Protein AF-A0A7S1V0U2-F1 (afdb_monomer_lite)

Organism: NCBI:txid210454

Sequence (210 aa):
LIMMCPDSADAVQQIQHVLKRKGVKGKHTNATTQKAIHEALQLVQEIQAKERALEYQPSVERVNEIMDLYRQAAERFEVAGDIRHEEVVVHMRKFLAQPLAASILDGSYKPDPSKVTPKNPDGGIPEGEILERTKEQLEDVDGPTTADLKKSDKDFEQNIDALMDEAKKMTNMEGDLDDLLKEDADNAGMDDLDAMLKTADKELADLMAS

Structure (mmCIF, N/CA/C/O backbone):
data_AF-A0A7S1V0U2-F1
#
_entry.id   AF-A0A7S1V0U2-F1
#
loop_
_atom_site.group_PDB
_atom_site.id
_atom_site.type_symbol
_atom_site.label_atom_id
_atom_site.label_alt_id
_atom_site.label_comp_id
_atom_site.label_asym_id
_atom_site.label_entity_id
_atom_site.label_seq_id
_atom_site.pdbx_PDB_ins_code
_atom_site.Cartn_x
_atom_site.Cartn_y
_atom_site.Cartn_z
_atom_site.occupancy
_atom_site.B_iso_or_equiv
_atom_site.auth_seq_id
_atom_site.auth_comp_id
_atom_site.auth_asym_id
_atom_site.auth_atom_id
_atom_site.pdbx_PDB_model_num
ATOM 1 N N . LEU A 1 1 ? 17.013 16.390 -41.612 1.00 44.62 1 LEU A N 1
ATOM 2 C CA . LEU A 1 1 ? 17.427 14.993 -41.858 1.00 44.62 1 LEU A CA 1
ATOM 3 C C . LEU A 1 1 ? 18.840 14.846 -41.305 1.00 44.62 1 LEU A C 1
ATOM 5 O O . LEU A 1 1 ? 19.750 15.433 -41.871 1.00 44.62 1 LEU A O 1
ATOM 9 N N . ILE A 1 2 ? 19.017 14.202 -40.150 1.00 54.12 2 ILE A N 1
ATOM 10 C CA . ILE A 1 2 ? 20.362 13.936 -39.618 1.00 54.12 2 ILE A CA 1
ATOM 11 C C . ILE A 1 2 ? 20.837 12.664 -40.320 1.00 54.12 2 ILE A C 1
ATOM 13 O O . ILE A 1 2 ? 20.267 11.600 -40.087 1.00 54.12 2 ILE A O 1
ATOM 17 N N . MET A 1 3 ? 21.810 12.774 -41.228 1.00 52.94 3 MET A N 1
ATOM 18 C CA . MET A 1 3 ? 22.454 11.592 -41.802 1.00 52.94 3 MET A CA 1
ATOM 19 C C . MET A 1 3 ? 23.339 10.968 -40.725 1.00 52.94 3 MET A C 1
ATOM 21 O O . MET A 1 3 ? 24.429 11.459 -40.448 1.00 52.94 3 MET A O 1
ATOM 25 N N . MET A 1 4 ? 22.834 9.919 -40.081 1.00 68.94 4 MET A N 1
ATOM 26 C CA . MET A 1 4 ? 23.649 9.042 -39.247 1.00 68.94 4 MET A CA 1
ATOM 27 C C . MET A 1 4 ? 24.542 8.215 -40.172 1.00 68.94 4 MET A C 1
ATOM 29 O O . MET A 1 4 ? 24.046 7.552 -41.083 1.00 68.94 4 MET A O 1
ATOM 33 N N . CYS A 1 5 ? 25.856 8.277 -39.965 1.00 79.00 5 CYS A N 1
ATOM 34 C CA . CYS A 1 5 ? 26.796 7.431 -40.692 1.00 79.00 5 CYS A CA 1
ATOM 35 C C . CYS A 1 5 ? 26.597 5.964 -40.261 1.00 79.00 5 CYS A C 1
ATOM 37 O O . CYS A 1 5 ? 26.391 5.728 -39.066 1.00 79.00 5 CYS A O 1
ATOM 39 N N . PRO A 1 6 ? 26.695 4.978 -41.169 1.00 77.19 6 PRO A N 1
ATOM 40 C CA . PRO A 1 6 ? 26.544 3.555 -40.840 1.00 77.19 6 PRO A CA 1
ATOM 41 C C . PRO A 1 6 ? 27.406 3.127 -39.641 1.00 77.19 6 PRO A C 1
ATOM 43 O O . PRO A 1 6 ? 26.907 2.510 -38.704 1.00 77.19 6 PRO A O 1
ATOM 46 N N . ASP A 1 7 ? 28.648 3.607 -39.591 1.00 78.50 7 ASP A N 1
ATOM 47 C CA . ASP A 1 7 ? 29.607 3.299 -38.525 1.00 78.50 7 ASP A CA 1
ATOM 48 C C . ASP A 1 7 ? 29.149 3.784 -37.138 1.00 78.50 7 ASP A C 1
ATOM 50 O O . ASP A 1 7 ? 29.400 3.14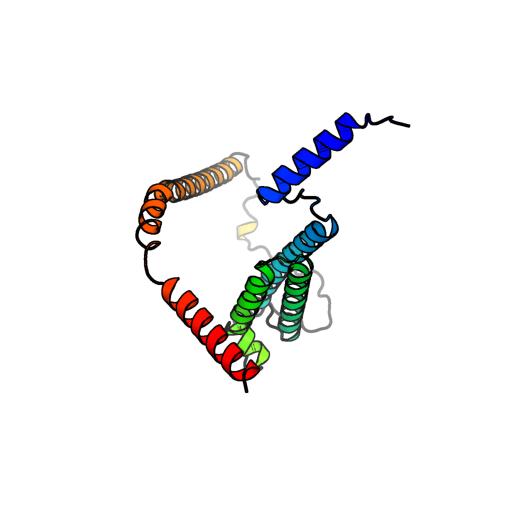2 -36.117 1.00 78.50 7 ASP A O 1
ATOM 54 N N . SER A 1 8 ? 28.433 4.912 -37.081 1.00 79.44 8 SER A N 1
ATOM 55 C CA . SER A 1 8 ? 27.873 5.423 -35.824 1.00 79.44 8 SER A CA 1
ATOM 56 C C . SER A 1 8 ? 26.680 4.601 -35.333 1.00 79.44 8 SER A C 1
ATOM 58 O O . SER A 1 8 ? 26.493 4.461 -34.124 1.00 79.44 8 SER A O 1
ATOM 60 N N . ALA A 1 9 ? 25.904 4.011 -36.247 1.00 78.00 9 ALA A N 1
ATOM 61 C CA . ALA A 1 9 ? 24.812 3.112 -35.889 1.00 78.00 9 ALA A CA 1
ATOM 62 C C . ALA A 1 9 ? 25.354 1.785 -35.336 1.00 78.00 9 ALA A C 1
ATOM 64 O O . ALA A 1 9 ? 24.882 1.317 -34.296 1.00 78.00 9 ALA A O 1
ATOM 65 N N . ASP A 1 10 ? 26.395 1.238 -35.963 1.00 84.19 10 ASP A N 1
ATOM 66 C CA . ASP A 1 10 ? 27.062 0.016 -35.509 1.00 84.19 10 ASP A CA 1
ATOM 67 C C . ASP A 1 10 ? 27.708 0.192 -34.130 1.00 84.19 10 ASP A C 1
ATOM 69 O O . ASP A 1 10 ? 27.557 -0.668 -33.258 1.00 84.19 10 ASP A O 1
ATOM 73 N N . ALA A 1 11 ? 28.351 1.336 -33.874 1.00 84.56 11 ALA A N 1
ATOM 74 C CA . ALA A 1 11 ? 28.916 1.646 -32.562 1.00 84.56 11 ALA A CA 1
ATOM 75 C C . ALA A 1 11 ? 27.845 1.646 -31.455 1.00 84.56 11 ALA A C 1
ATOM 77 O O . ALA A 1 11 ? 28.037 1.052 -30.391 1.00 84.56 11 ALA A O 1
ATOM 78 N N . VAL A 1 12 ? 26.681 2.256 -31.708 1.00 81.88 12 VAL A N 1
ATOM 79 C CA . VAL A 1 12 ? 25.561 2.269 -30.753 1.00 81.88 12 VAL A CA 1
ATOM 80 C C . VAL A 1 12 ? 25.021 0.858 -30.514 1.00 81.88 12 VAL A C 1
ATOM 82 O O . VAL A 1 12 ? 24.758 0.494 -29.365 1.00 81.88 12 VAL A O 1
ATOM 85 N N . GLN A 1 13 ? 24.890 0.038 -31.559 1.00 82.56 13 GLN A N 1
ATOM 86 C CA . GLN A 1 13 ? 24.427 -1.346 -31.425 1.00 82.56 13 GLN A CA 1
ATOM 87 C C . GLN A 1 13 ? 25.397 -2.207 -30.609 1.00 82.56 13 GLN A C 1
ATOM 89 O O . GLN A 1 13 ? 24.960 -2.955 -29.730 1.00 82.56 13 GLN A O 1
ATOM 94 N N . GLN A 1 14 ? 26.705 -2.068 -30.832 1.00 87.12 14 GLN A N 1
ATOM 95 C CA . GLN A 1 14 ? 27.725 -2.776 -30.054 1.00 87.12 14 GLN A CA 1
ATOM 96 C C . GLN A 1 14 ? 27.682 -2.375 -28.576 1.00 87.12 14 GLN A C 1
ATOM 98 O O . GLN A 1 14 ? 27.685 -3.245 -27.702 1.00 87.12 14 GLN A O 1
ATOM 103 N N . ILE A 1 15 ? 27.551 -1.078 -28.280 1.00 83.81 15 ILE A N 1
ATOM 104 C CA . ILE A 1 15 ? 27.402 -0.579 -26.906 1.00 83.81 15 ILE A CA 1
ATOM 105 C C . ILE A 1 15 ? 26.139 -1.159 -26.258 1.00 83.81 15 ILE A C 1
ATOM 107 O O . ILE A 1 15 ? 26.208 -1.702 -25.156 1.00 83.81 15 ILE A O 1
ATOM 111 N N . GLN A 1 16 ? 24.991 -1.126 -26.942 1.00 80.00 16 GLN A N 1
ATOM 112 C CA . GLN A 1 16 ? 23.748 -1.720 -26.435 1.00 80.00 16 GLN A CA 1
ATOM 113 C C . GLN A 1 16 ? 23.886 -3.224 -26.173 1.00 80.00 16 GLN A C 1
ATOM 115 O O . GLN A 1 16 ? 23.340 -3.731 -25.193 1.00 80.00 16 GLN A O 1
ATOM 120 N N . HIS A 1 17 ? 24.620 -3.944 -27.019 1.00 82.56 17 HIS A N 1
ATOM 121 C CA . HIS A 1 17 ? 24.864 -5.371 -26.851 1.00 82.56 17 HIS A CA 1
ATOM 122 C C . HIS A 1 17 ? 25.739 -5.664 -25.622 1.00 82.56 17 HIS A C 1
ATOM 124 O O . HIS A 1 17 ? 25.441 -6.576 -24.847 1.00 82.56 17 HIS A O 1
ATOM 130 N N . VAL A 1 18 ? 26.798 -4.879 -25.403 1.00 86.50 18 VAL A N 1
ATOM 131 C CA . VAL A 1 18 ? 27.664 -4.998 -24.218 1.00 86.50 18 VAL A CA 1
ATOM 132 C C . VAL A 1 18 ? 26.890 -4.666 -22.941 1.00 86.50 18 VAL A C 1
ATOM 134 O O . VAL A 1 18 ? 26.980 -5.408 -21.963 1.00 86.50 18 VAL A O 1
ATOM 137 N N . LEU A 1 19 ? 26.075 -3.609 -22.963 1.00 76.62 19 LEU A N 1
ATOM 138 C CA . LEU A 1 19 ? 25.227 -3.213 -21.838 1.00 76.62 19 LEU A CA 1
ATOM 139 C C . LEU A 1 19 ? 24.200 -4.301 -21.494 1.00 76.62 19 LEU A C 1
ATOM 141 O O . LEU A 1 19 ? 24.120 -4.710 -20.337 1.00 76.62 19 LEU A O 1
ATOM 145 N N . LYS A 1 20 ? 23.505 -4.869 -22.491 1.00 77.19 20 LYS A N 1
ATOM 146 C CA . LYS A 1 20 ? 22.592 -6.012 -22.298 1.00 77.19 20 LYS A CA 1
ATOM 147 C C . LYS A 1 20 ? 23.302 -7.221 -21.686 1.00 77.19 20 LYS A C 1
ATOM 149 O O . LYS A 1 20 ? 22.768 -7.825 -20.760 1.00 77.19 20 LYS A O 1
ATOM 154 N N . ARG A 1 21 ? 24.513 -7.550 -22.154 1.00 78.25 21 ARG A N 1
ATOM 155 C CA . ARG A 1 21 ? 25.325 -8.658 -21.613 1.00 78.25 21 ARG A CA 1
ATOM 156 C C . ARG A 1 21 ? 25.738 -8.430 -20.156 1.00 78.25 21 ARG A C 1
ATOM 158 O O . ARG A 1 21 ? 25.888 -9.389 -19.411 1.00 78.25 21 ARG A O 1
ATOM 165 N N . LYS A 1 22 ? 25.913 -7.173 -19.747 1.00 79.19 22 LYS A N 1
ATOM 166 C CA . LYS A 1 22 ? 26.205 -6.771 -18.363 1.00 79.19 22 LYS A CA 1
ATOM 167 C C . LYS A 1 22 ? 24.946 -6.572 -17.507 1.00 79.19 22 LYS A C 1
ATOM 169 O O . LYS A 1 22 ? 25.053 -6.053 -16.405 1.00 79.19 22 LYS A O 1
ATOM 174 N N . GLY A 1 23 ? 23.764 -6.948 -18.004 1.00 66.75 23 GLY A N 1
ATOM 175 C CA . GLY A 1 23 ? 22.492 -6.765 -17.296 1.00 66.75 23 GLY A CA 1
ATOM 176 C C . GLY A 1 23 ? 21.988 -5.319 -17.276 1.00 66.75 23 GLY A C 1
ATOM 177 O O . GLY A 1 23 ? 20.911 -5.048 -16.749 1.00 66.75 23 GLY A O 1
ATOM 178 N N . VAL A 1 24 ? 22.707 -4.387 -17.908 1.00 65.62 24 VAL A N 1
ATOM 179 C CA . VAL A 1 24 ? 22.289 -2.995 -18.076 1.00 65.62 24 VAL A CA 1
ATOM 180 C C . VAL A 1 24 ? 21.284 -2.944 -19.224 1.00 65.62 24 VAL A C 1
ATOM 182 O O . VAL A 1 24 ? 21.594 -2.602 -20.366 1.00 65.62 24 VAL A O 1
ATOM 185 N N . LYS A 1 25 ? 20.039 -3.327 -18.934 1.00 64.56 25 LYS A N 1
ATOM 186 C CA . LYS A 1 25 ? 18.913 -2.966 -19.794 1.00 64.56 25 LYS A CA 1
ATOM 187 C C . LYS A 1 25 ? 18.801 -1.448 -19.742 1.00 64.56 25 LYS A C 1
ATOM 189 O O . LYS A 1 25 ? 18.615 -0.885 -18.667 1.00 64.56 25 LYS A O 1
ATOM 194 N N . GLY A 1 26 ? 18.964 -0.795 -20.895 1.00 55.81 26 GLY A N 1
ATOM 195 C CA . GLY A 1 26 ? 18.753 0.641 -21.033 1.00 55.81 26 GLY A CA 1
ATOM 196 C C . GLY A 1 26 ? 17.439 1.007 -20.359 1.00 55.81 26 GLY A C 1
ATOM 197 O O . GLY A 1 26 ? 16.373 0.563 -20.784 1.00 55.81 26 GLY A O 1
ATOM 198 N N . LYS A 1 27 ? 17.549 1.746 -19.255 1.00 59.00 27 LYS A N 1
ATOM 199 C CA . LYS A 1 27 ? 16.440 2.226 -18.445 1.00 59.00 27 LYS A CA 1
ATOM 200 C C . LYS A 1 27 ? 15.740 3.319 -19.249 1.00 59.00 27 LYS A C 1
ATOM 202 O O . LYS A 1 27 ? 15.791 4.493 -18.907 1.00 59.00 27 LYS A O 1
ATOM 207 N N . HIS A 1 28 ? 15.043 2.943 -20.318 1.00 54.75 28 HIS A N 1
ATOM 208 C CA . HIS A 1 28 ? 13.768 3.590 -20.556 1.00 54.75 28 HIS A CA 1
ATOM 209 C C . HIS A 1 28 ? 12.935 3.180 -19.353 1.00 54.75 28 HIS A C 1
ATOM 211 O O . HIS A 1 28 ? 12.268 2.149 -19.364 1.00 54.75 28 HIS A O 1
ATOM 217 N N . THR A 1 29 ? 13.085 3.914 -18.249 1.00 58.19 29 THR A N 1
ATOM 218 C CA . THR A 1 29 ? 12.115 3.855 -17.176 1.00 58.19 29 THR A CA 1
ATOM 219 C C . THR A 1 29 ? 10.815 4.185 -17.866 1.00 58.19 29 THR A C 1
ATOM 221 O O . THR A 1 29 ? 10.633 5.304 -18.341 1.00 58.19 29 THR A O 1
ATOM 224 N N . ASN A 1 30 ? 10.000 3.156 -18.079 1.00 69.56 30 ASN A N 1
ATOM 225 C CA . ASN A 1 30 ? 8.720 3.303 -18.727 1.00 69.56 30 ASN A CA 1
ATOM 226 C C . ASN A 1 30 ? 8.000 4.352 -17.880 1.00 69.56 30 ASN A C 1
ATOM 228 O O . ASN A 1 30 ? 7.795 4.133 -16.686 1.00 69.56 30 ASN A O 1
ATOM 232 N N . ALA A 1 31 ? 7.763 5.540 -18.442 1.00 81.94 31 ALA A N 1
ATOM 233 C CA . ALA A 1 31 ? 7.195 6.659 -17.693 1.00 81.94 31 ALA A CA 1
ATOM 234 C C . ALA A 1 31 ? 5.887 6.225 -17.011 1.00 81.94 31 ALA A C 1
ATOM 236 O O . ALA A 1 31 ? 5.598 6.631 -15.892 1.00 81.94 31 ALA A O 1
ATOM 237 N N . THR A 1 32 ? 5.175 5.291 -17.645 1.00 84.38 32 THR A N 1
ATOM 238 C CA . THR A 1 32 ? 4.022 4.565 -17.110 1.00 84.38 32 THR A CA 1
ATOM 239 C C . THR A 1 32 ? 4.341 3.795 -15.826 1.00 84.38 32 THR A C 1
ATOM 241 O O . THR A 1 32 ? 3.605 3.912 -14.857 1.00 84.38 32 THR A O 1
ATOM 244 N N . THR A 1 33 ? 5.449 3.052 -15.778 1.00 85.31 33 THR A N 1
ATOM 245 C CA . THR A 1 33 ? 5.899 2.301 -14.593 1.00 85.31 33 THR A CA 1
ATOM 246 C C . THR A 1 33 ? 6.316 3.235 -13.460 1.00 85.31 33 THR A C 1
ATOM 248 O O . THR A 1 33 ? 5.919 3.021 -12.322 1.00 85.31 33 THR A O 1
ATOM 251 N N . GLN A 1 34 ? 7.065 4.309 -13.745 1.00 87.69 34 GLN A N 1
ATOM 252 C CA . GLN A 1 34 ? 7.410 5.298 -12.711 1.00 87.69 34 GLN A CA 1
ATOM 253 C C . GLN A 1 34 ? 6.171 6.003 -12.162 1.00 87.69 34 GLN A C 1
ATOM 255 O O . GLN A 1 34 ? 6.073 6.220 -10.956 1.00 87.69 34 GLN A O 1
ATOM 260 N N . LYS A 1 35 ? 5.222 6.336 -13.041 1.00 90.75 35 LYS A N 1
ATOM 261 C CA . LYS A 1 35 ? 3.945 6.922 -12.652 1.00 90.75 35 LYS A CA 1
ATOM 262 C C . LYS A 1 35 ? 3.144 5.960 -11.776 1.00 90.75 35 LYS A C 1
ATOM 264 O O . LYS A 1 35 ? 2.702 6.372 -10.714 1.00 90.75 35 LYS A O 1
ATOM 269 N N . ALA A 1 36 ? 3.033 4.690 -12.168 1.00 89.50 36 ALA A N 1
ATOM 270 C CA . ALA A 1 36 ? 2.351 3.663 -11.383 1.00 89.50 36 ALA A CA 1
ATOM 271 C C . ALA A 1 36 ? 2.990 3.478 -9.997 1.00 89.50 36 ALA A C 1
ATOM 273 O O . ALA A 1 36 ? 2.277 3.430 -9.002 1.00 89.50 36 ALA A O 1
ATOM 274 N N . ILE A 1 37 ? 4.326 3.472 -9.911 1.00 91.62 37 ILE A N 1
ATOM 275 C CA . ILE A 1 37 ? 5.045 3.423 -8.630 1.00 91.62 37 ILE A CA 1
ATOM 276 C C . ILE A 1 37 ? 4.747 4.663 -7.778 1.00 91.62 37 ILE A C 1
ATOM 278 O O . ILE A 1 37 ? 4.542 4.544 -6.574 1.00 91.62 37 ILE A O 1
ATOM 282 N N . HIS A 1 38 ? 4.728 5.857 -8.373 1.00 93.94 38 HIS A N 1
ATOM 283 C CA . HIS A 1 38 ? 4.430 7.082 -7.634 1.00 93.94 38 HIS A CA 1
ATOM 284 C C . HIS A 1 38 ? 2.982 7.109 -7.127 1.00 93.94 38 HIS A C 1
ATOM 286 O O . HIS A 1 38 ? 2.757 7.436 -5.965 1.00 93.94 38 HIS A O 1
ATOM 292 N N . GLU A 1 39 ? 2.020 6.707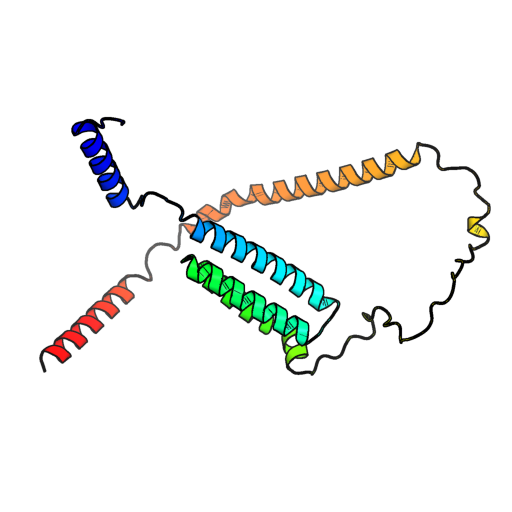 -7.962 1.00 94.50 39 GLU A N 1
ATOM 293 C CA . GLU A 1 39 ? 0.613 6.530 -7.579 1.00 94.50 39 GLU A CA 1
ATOM 294 C C . GLU A 1 39 ? 0.487 5.511 -6.431 1.00 94.50 39 GLU A C 1
ATOM 296 O O . GLU A 1 39 ? -0.188 5.778 -5.440 1.00 94.50 39 GLU A O 1
ATOM 301 N N . ALA A 1 40 ? 1.201 4.383 -6.500 1.00 94.12 40 ALA A N 1
ATOM 302 C CA . ALA A 1 40 ? 1.212 3.379 -5.438 1.00 94.12 40 ALA A CA 1
ATOM 303 C C . ALA A 1 40 ? 1.764 3.931 -4.112 1.00 94.12 40 ALA A C 1
ATOM 305 O O . ALA A 1 40 ? 1.192 3.691 -3.051 1.00 94.12 40 ALA A O 1
ATOM 306 N N . LEU A 1 41 ? 2.846 4.715 -4.156 1.00 94.94 41 LEU A N 1
ATOM 307 C CA . LEU A 1 41 ? 3.414 5.352 -2.963 1.00 94.94 41 LEU A CA 1
ATOM 308 C C . LEU A 1 41 ? 2.456 6.366 -2.328 1.00 94.94 41 LEU A C 1
ATOM 310 O O . LEU A 1 41 ? 2.384 6.438 -1.103 1.00 94.94 41 LEU A O 1
ATOM 314 N N . GLN A 1 42 ? 1.707 7.120 -3.136 1.00 96.81 42 GLN A N 1
ATOM 315 C CA . GLN A 1 42 ? 0.670 8.022 -2.629 1.00 96.81 42 GLN A CA 1
ATOM 316 C C . GLN A 1 42 ? -0.446 7.245 -1.920 1.00 96.81 42 GLN A C 1
ATOM 318 O O . GLN A 1 42 ? -0.841 7.623 -0.819 1.00 96.81 42 GLN A O 1
ATOM 323 N N . LEU A 1 43 ? -0.890 6.121 -2.492 1.00 96.56 43 LEU A N 1
ATOM 324 C CA . LEU A 1 43 ? -1.886 5.252 -1.858 1.00 96.56 43 LEU A CA 1
ATOM 325 C C . LEU A 1 43 ? -1.382 4.690 -0.522 1.00 96.56 43 LEU A C 1
ATOM 327 O O . LEU A 1 43 ? -2.124 4.685 0.452 1.00 96.56 43 LEU A O 1
ATOM 331 N N . VAL A 1 44 ? -0.112 4.280 -0.431 1.00 95.25 44 VAL A N 1
ATOM 332 C CA . VAL A 1 44 ? 0.482 3.809 0.836 1.00 95.25 44 VAL A CA 1
ATOM 333 C C . VAL A 1 44 ? 0.504 4.910 1.900 1.00 95.25 44 VAL A C 1
ATOM 335 O O . VAL A 1 44 ? 0.207 4.647 3.064 1.00 95.25 44 VAL A O 1
ATOM 338 N N . GLN A 1 45 ? 0.807 6.151 1.521 1.00 96.19 45 GLN A N 1
ATOM 339 C CA . GLN A 1 45 ? 0.736 7.285 2.447 1.00 96.19 45 GLN A CA 1
ATOM 340 C C . GLN A 1 45 ? -0.701 7.545 2.915 1.00 96.19 45 GLN A C 1
ATOM 342 O O . GLN A 1 45 ? -0.929 7.803 4.099 1.00 96.19 45 GLN A O 1
ATOM 347 N N . GLU A 1 46 ? -1.677 7.442 2.012 1.00 95.88 46 GLU A N 1
ATOM 348 C CA . GLU A 1 46 ? -3.094 7.586 2.349 1.00 95.88 46 GLU A CA 1
ATOM 349 C C . GLU A 1 46 ? -3.573 6.478 3.295 1.00 95.88 46 GLU A C 1
ATOM 351 O O . GLU A 1 46 ? -4.273 6.766 4.267 1.00 95.88 46 GLU A O 1
ATOM 356 N N . ILE A 1 47 ? -3.140 5.235 3.067 1.00 95.56 47 ILE A N 1
ATOM 357 C CA . ILE A 1 47 ? -3.382 4.101 3.966 1.00 95.56 47 ILE A CA 1
ATOM 358 C C . ILE A 1 47 ? -2.873 4.434 5.367 1.00 95.56 47 ILE A C 1
ATOM 360 O O . ILE A 1 47 ? -3.655 4.407 6.311 1.00 95.56 47 ILE A O 1
ATOM 364 N N . GLN A 1 48 ? -1.607 4.837 5.510 1.00 94.75 48 GLN A N 1
ATOM 365 C CA . GLN A 1 48 ? -1.026 5.171 6.818 1.00 94.75 48 GLN A CA 1
ATOM 366 C C . GLN A 1 48 ? -1.780 6.309 7.522 1.00 94.75 48 GLN A C 1
ATOM 368 O O . GLN A 1 48 ? -1.988 6.276 8.738 1.00 94.75 48 GLN A O 1
ATOM 373 N N . ALA A 1 49 ? -2.214 7.323 6.769 1.00 94.81 49 ALA A N 1
ATOM 374 C CA . ALA A 1 49 ? -3.010 8.418 7.309 1.00 94.81 49 ALA A CA 1
ATOM 375 C C . ALA A 1 49 ? -4.389 7.940 7.794 1.00 94.81 49 ALA A C 1
ATOM 377 O O . ALA A 1 49 ? -4.834 8.336 8.875 1.00 94.81 49 ALA A O 1
ATOM 378 N N . LYS A 1 50 ? -5.061 7.072 7.027 1.00 93.56 50 LYS A N 1
ATOM 379 C CA . LYS A 1 50 ? -6.377 6.528 7.387 1.00 93.56 50 LYS A CA 1
ATOM 380 C C . LYS A 1 50 ? -6.309 5.512 8.518 1.00 93.56 50 LYS A C 1
ATOM 382 O O . LYS A 1 50 ? -7.197 5.533 9.362 1.00 93.56 50 LYS A O 1
ATOM 387 N N . GLU A 1 51 ? -5.258 4.704 8.595 1.00 93.31 51 GLU A N 1
ATOM 388 C CA . GLU A 1 51 ? -5.002 3.811 9.729 1.00 93.31 51 GLU A CA 1
ATOM 389 C C . GLU A 1 51 ? -4.852 4.598 11.027 1.00 93.31 51 GLU A C 1
ATOM 391 O O . GLU A 1 51 ? -5.530 4.305 12.008 1.00 93.31 51 GLU A O 1
ATOM 396 N N . ARG A 1 52 ? -4.057 5.675 11.016 1.00 91.50 52 ARG A N 1
ATOM 397 C CA . ARG A 1 52 ? -3.938 6.555 12.185 1.00 91.50 52 ARG A CA 1
ATOM 398 C C . ARG A 1 52 ? -5.268 7.227 12.524 1.00 91.50 52 ARG A C 1
ATOM 400 O O . ARG A 1 52 ? -5.618 7.368 13.690 1.00 91.50 52 ARG A O 1
ATOM 407 N N . ALA A 1 53 ? -6.033 7.641 11.514 1.00 90.94 53 ALA A N 1
ATOM 408 C CA . ALA A 1 53 ? -7.345 8.246 11.725 1.00 90.94 53 ALA A CA 1
ATOM 409 C C . ALA A 1 53 ? -8.389 7.251 12.273 1.00 90.94 53 ALA A C 1
ATOM 411 O O . ALA A 1 53 ? -9.320 7.669 12.968 1.00 90.94 53 ALA A O 1
ATOM 412 N N . LEU A 1 54 ? -8.233 5.952 11.995 1.00 90.69 54 LEU A N 1
ATOM 413 C CA . LEU A 1 54 ? -9.111 4.888 12.485 1.00 90.69 54 LEU A CA 1
ATOM 414 C C . LEU A 1 54 ? -9.069 4.771 14.015 1.00 90.69 54 LEU A C 1
ATOM 416 O O . LEU A 1 54 ? -10.085 4.441 14.622 1.00 90.69 54 LEU A O 1
ATOM 420 N N . GLU A 1 55 ? -7.941 5.109 14.647 1.00 87.88 55 GLU A N 1
ATOM 421 C CA . GLU A 1 55 ? -7.811 5.123 16.111 1.00 87.88 55 GLU A CA 1
ATOM 422 C C . GLU A 1 55 ? -8.744 6.136 16.789 1.00 87.88 55 GLU A C 1
ATOM 424 O O . GLU A 1 55 ? -9.168 5.927 17.928 1.00 87.88 55 GLU A O 1
ATOM 429 N N . TYR A 1 56 ? -9.064 7.233 16.098 1.00 87.50 56 TYR A N 1
ATOM 430 C CA . TYR A 1 56 ? -9.931 8.296 16.612 1.00 87.50 56 TYR A CA 1
ATOM 431 C C . TYR A 1 56 ? -11.389 8.109 16.194 1.00 87.50 56 TYR A C 1
ATOM 433 O O . TYR A 1 56 ? -12.300 8.509 16.915 1.00 87.50 56 TYR A O 1
ATOM 441 N N . GLN A 1 57 ? -11.621 7.528 15.016 1.00 86.50 57 GLN A N 1
ATOM 442 C CA . GLN A 1 57 ? -12.951 7.340 14.440 1.00 86.50 57 GLN A CA 1
ATOM 443 C C . GLN A 1 57 ? -13.108 5.905 13.922 1.00 86.5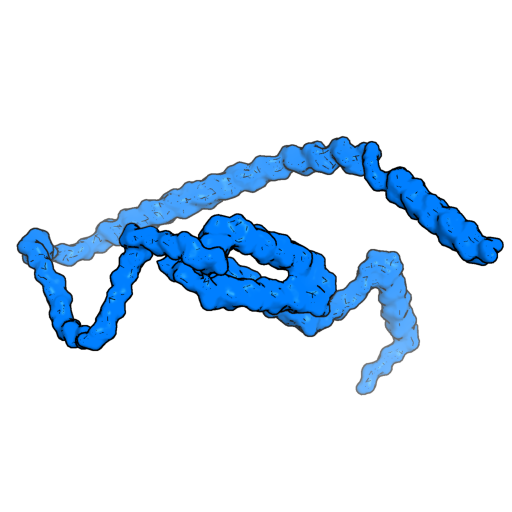0 57 GLN A C 1
ATOM 445 O O . GLN A 1 57 ? -13.025 5.663 12.714 1.00 86.50 57 GLN A O 1
ATOM 450 N N . PRO A 1 58 ? -13.344 4.948 14.831 1.00 88.56 58 PRO A N 1
ATOM 451 C CA . PRO A 1 58 ? -13.534 3.546 14.490 1.00 88.56 58 PRO A CA 1
ATOM 452 C C . PRO A 1 58 ? -14.863 3.362 13.746 1.00 88.56 58 PRO A C 1
ATOM 454 O O . PRO A 1 58 ? -15.937 3.658 14.273 1.00 88.56 58 PRO A O 1
ATOM 457 N N . SER A 1 59 ? -14.798 2.881 12.506 1.00 90.19 59 SER A N 1
ATOM 458 C CA . SER A 1 59 ? -15.971 2.570 11.686 1.00 90.19 59 SER A CA 1
ATOM 459 C C . SER A 1 59 ? -15.649 1.457 10.695 1.00 90.19 59 SER A C 1
ATOM 461 O O . SER A 1 59 ? -14.553 1.420 10.133 1.00 90.19 59 SER A O 1
ATOM 463 N N . VAL A 1 60 ? -16.623 0.578 10.449 1.00 91.25 60 VAL A N 1
ATOM 464 C CA . VAL A 1 60 ? -16.521 -0.513 9.465 1.00 91.25 60 VAL A CA 1
ATOM 465 C C . VAL A 1 60 ? -16.303 0.040 8.056 1.00 91.25 60 VAL A C 1
ATOM 467 O O . VAL A 1 60 ? -15.490 -0.490 7.305 1.00 91.25 60 VAL A O 1
ATOM 470 N N . GLU A 1 61 ? -16.966 1.148 7.713 1.00 92.50 61 GLU A N 1
ATOM 471 C CA . GLU A 1 61 ? -16.816 1.804 6.407 1.00 92.50 61 GLU A CA 1
ATOM 472 C C . GLU A 1 61 ? -15.367 2.234 6.156 1.00 92.50 61 GLU A C 1
ATOM 474 O O . GLU A 1 61 ? -14.844 2.037 5.062 1.00 92.50 61 GLU A O 1
ATOM 479 N N . ARG A 1 62 ? -14.686 2.739 7.192 1.00 91.06 62 ARG A N 1
ATOM 480 C CA . ARG A 1 62 ? -13.283 3.162 7.095 1.00 91.06 62 ARG A CA 1
ATOM 481 C C . ARG A 1 62 ? -12.328 1.983 6.975 1.00 91.06 62 ARG A C 1
ATOM 483 O O . ARG A 1 62 ? -11.352 2.077 6.242 1.00 91.06 62 ARG A O 1
ATOM 490 N N . VAL A 1 63 ? -12.602 0.872 7.661 1.00 93.75 63 VAL A N 1
ATOM 491 C CA . VAL A 1 63 ? -11.807 -0.355 7.494 1.00 93.75 63 VAL A CA 1
ATOM 492 C C . VAL A 1 63 ? -11.937 -0.880 6.063 1.00 93.75 63 VAL A C 1
ATOM 494 O O . VAL A 1 63 ? -10.925 -1.210 5.452 1.00 93.75 63 VAL A O 1
ATOM 497 N N . ASN A 1 64 ? -13.147 -0.891 5.499 1.00 93.50 64 ASN A N 1
ATOM 498 C CA . ASN A 1 64 ? -13.365 -1.290 4.105 1.00 93.50 64 ASN A CA 1
ATOM 499 C C . ASN A 1 64 ? -12.644 -0.358 3.123 1.00 93.50 64 ASN A C 1
ATOM 501 O O . ASN A 1 64 ? -11.973 -0.830 2.213 1.00 93.50 64 ASN A O 1
ATOM 505 N N . GLU A 1 65 ? -12.703 0.953 3.349 1.00 94.88 65 GLU A N 1
ATOM 506 C CA . GLU A 1 65 ? -11.980 1.934 2.537 1.00 94.88 65 GLU A CA 1
ATOM 507 C C . GLU A 1 65 ? -10.457 1.716 2.580 1.00 94.88 65 GLU A C 1
ATOM 509 O O . GLU A 1 65 ? -9.795 1.738 1.543 1.00 94.88 65 GLU A O 1
ATOM 514 N N . ILE A 1 66 ? -9.890 1.454 3.763 1.00 95.31 66 ILE A N 1
ATOM 515 C CA . ILE A 1 66 ? -8.466 1.121 3.923 1.00 95.31 66 ILE A CA 1
ATOM 516 C C . ILE A 1 66 ? -8.126 -0.170 3.162 1.00 95.31 66 ILE A C 1
ATOM 518 O O . ILE A 1 66 ? -7.111 -0.231 2.469 1.00 95.31 66 ILE A O 1
ATOM 522 N N . MET A 1 67 ? -8.984 -1.189 3.237 1.00 95.81 67 MET A N 1
ATOM 523 C CA . MET A 1 67 ? -8.809 -2.450 2.508 1.00 95.81 67 MET A CA 1
ATOM 524 C C . MET A 1 67 ? -8.836 -2.264 0.987 1.00 95.81 67 MET A C 1
ATOM 526 O O . MET A 1 67 ? -8.028 -2.867 0.273 1.00 95.81 67 MET A O 1
ATOM 530 N N . ASP A 1 68 ? -9.714 -1.402 0.481 1.00 96.31 68 ASP A N 1
ATOM 531 C CA . ASP A 1 68 ? -9.764 -1.074 -0.942 1.00 96.31 68 ASP A CA 1
ATOM 532 C C . ASP A 1 68 ? -8.514 -0.3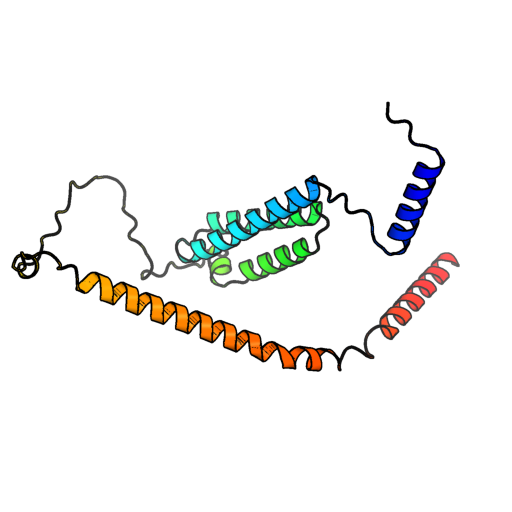10 -1.392 1.00 96.31 68 ASP A C 1
ATOM 534 O O . ASP A 1 68 ? -8.002 -0.567 -2.485 1.00 96.31 68 ASP A O 1
ATOM 538 N N . LEU A 1 69 ? -7.976 0.581 -0.555 1.00 96.38 69 LEU A N 1
ATOM 539 C CA . LEU A 1 69 ? -6.705 1.255 -0.829 1.00 96.38 69 LEU A CA 1
ATOM 540 C C . LEU A 1 69 ? -5.533 0.269 -0.866 1.00 96.38 69 LEU A C 1
ATOM 542 O O . LEU A 1 69 ? -4.691 0.374 -1.756 1.00 96.38 69 LEU A O 1
ATOM 546 N N . TYR A 1 70 ? -5.487 -0.713 0.041 1.00 96.75 70 TYR A N 1
ATOM 547 C CA . TYR A 1 70 ? -4.476 -1.775 0.013 1.00 96.75 70 TYR A CA 1
ATOM 548 C C . TYR A 1 70 ? -4.494 -2.550 -1.302 1.00 96.75 70 TYR A C 1
ATOM 550 O O . TYR A 1 70 ? -3.443 -2.757 -1.913 1.00 96.75 70 TYR A O 1
ATOM 558 N N . ARG A 1 71 ? -5.686 -2.950 -1.762 1.00 95.94 71 ARG A N 1
ATOM 559 C CA . ARG A 1 71 ? -5.850 -3.644 -3.045 1.00 95.94 71 ARG A CA 1
ATOM 560 C C . ARG A 1 71 ? -5.367 -2.775 -4.206 1.00 95.94 71 ARG A C 1
ATOM 562 O O . ARG A 1 71 ? -4.599 -3.255 -5.033 1.00 95.94 71 ARG A O 1
ATOM 569 N N . GLN A 1 72 ? -5.773 -1.506 -4.240 1.00 95.81 72 GLN A N 1
ATOM 570 C CA . GLN A 1 72 ? -5.351 -0.567 -5.282 1.00 95.81 72 GLN A CA 1
ATOM 571 C C . GLN A 1 72 ? -3.833 -0.357 -5.278 1.00 95.81 72 GLN A C 1
ATOM 573 O O . GLN A 1 72 ? -3.211 -0.377 -6.335 1.00 95.81 72 GLN A O 1
ATOM 578 N N . ALA A 1 73 ? -3.213 -0.190 -4.108 1.00 95.25 73 ALA A N 1
ATOM 579 C CA . ALA A 1 73 ? -1.768 -0.014 -3.996 1.00 95.25 73 ALA A CA 1
ATOM 580 C C . ALA A 1 73 ? -1.007 -1.252 -4.493 1.00 95.25 73 ALA A C 1
ATOM 582 O O . ALA A 1 73 ? -0.052 -1.117 -5.261 1.00 95.25 73 ALA A O 1
ATOM 583 N N . ALA A 1 74 ? -1.454 -2.451 -4.107 1.00 95.19 74 ALA A N 1
ATOM 584 C CA . ALA A 1 74 ? -0.860 -3.707 -4.555 1.00 95.19 74 ALA A CA 1
ATOM 585 C C . ALA A 1 74 ? -0.963 -3.875 -6.080 1.00 95.19 74 ALA A C 1
ATOM 587 O O . ALA A 1 74 ? 0.046 -4.155 -6.721 1.00 95.19 74 ALA A O 1
ATOM 588 N N . GLU A 1 75 ? -2.130 -3.605 -6.675 1.00 94.81 75 GLU A N 1
ATOM 589 C CA . GLU A 1 75 ? -2.331 -3.661 -8.131 1.00 94.81 75 GLU A CA 1
ATOM 590 C C . GLU A 1 75 ? -1.395 -2.691 -8.871 1.00 94.81 75 GLU A C 1
ATOM 592 O O . GLU A 1 75 ? -0.791 -3.040 -9.886 1.00 94.81 75 GLU A O 1
ATOM 597 N N . ARG A 1 76 ? -1.202 -1.471 -8.349 1.00 93.19 76 ARG A N 1
ATOM 598 C CA . ARG A 1 76 ? -0.294 -0.481 -8.958 1.00 93.19 76 ARG A CA 1
ATOM 599 C C . ARG A 1 76 ? 1.170 -0.923 -8.909 1.00 93.19 76 ARG A C 1
ATOM 601 O O . ARG A 1 76 ? 1.890 -0.702 -9.885 1.00 93.19 76 ARG A O 1
ATOM 608 N N . PHE A 1 77 ? 1.608 -1.553 -7.817 1.00 93.38 77 PHE A N 1
ATOM 609 C CA . PHE A 1 77 ? 2.950 -2.135 -7.728 1.00 93.38 77 PHE A CA 1
ATOM 610 C C . PHE A 1 77 ? 3.107 -3.377 -8.621 1.00 93.38 77 PHE A C 1
ATOM 612 O O . PHE A 1 77 ? 4.144 -3.524 -9.266 1.00 93.38 77 PHE A O 1
ATOM 619 N N . GLU A 1 78 ? 2.080 -4.220 -8.738 1.00 92.19 78 GLU A N 1
ATOM 620 C CA . GLU A 1 78 ? 2.089 -5.404 -9.607 1.00 92.19 78 GLU A CA 1
ATOM 621 C C . GLU A 1 78 ? 2.178 -5.016 -11.091 1.00 92.19 78 GLU A C 1
ATOM 623 O O . GLU A 1 78 ? 3.032 -5.524 -11.816 1.00 92.19 78 GLU A O 1
ATOM 628 N N . VAL A 1 79 ? 1.383 -4.034 -11.536 1.00 89.38 79 VAL A N 1
ATOM 629 C CA . VAL A 1 79 ? 1.454 -3.473 -12.901 1.00 89.38 79 VAL A CA 1
ATOM 630 C C . VAL A 1 79 ? 2.840 -2.893 -13.198 1.00 89.38 79 VAL A C 1
ATOM 632 O O . VAL A 1 79 ? 3.308 -2.919 -14.339 1.00 89.38 79 VAL A O 1
ATOM 635 N N . ALA A 1 80 ? 3.518 -2.371 -12.175 1.00 87.50 80 ALA A N 1
ATOM 636 C CA . ALA A 1 80 ? 4.884 -1.885 -12.289 1.00 87.50 80 ALA A CA 1
ATOM 637 C C . ALA A 1 80 ? 5.948 -3.003 -12.287 1.00 87.50 80 ALA A C 1
ATOM 639 O O . ALA A 1 80 ? 7.110 -2.715 -12.588 1.00 87.50 80 ALA A O 1
ATOM 640 N N . GLY A 1 81 ? 5.574 -4.251 -11.987 1.00 85.50 81 GLY A N 1
ATOM 641 C CA . GLY A 1 81 ? 6.494 -5.373 -11.791 1.00 85.50 81 GLY A CA 1
ATOM 642 C C . GLY A 1 81 ? 7.380 -5.204 -10.555 1.00 85.50 81 GLY A C 1
ATOM 643 O O . GLY A 1 81 ? 8.523 -5.658 -10.551 1.00 85.50 81 GLY A O 1
ATOM 644 N N . ASP A 1 82 ? 6.892 -4.484 -9.545 1.00 88.88 82 ASP A N 1
ATOM 645 C CA . ASP A 1 82 ? 7.637 -4.128 -8.342 1.00 88.88 82 ASP A CA 1
ATOM 646 C C . ASP A 1 82 ? 7.366 -5.137 -7.219 1.00 88.88 82 ASP A C 1
ATOM 648 O O . ASP A 1 82 ? 6.211 -5.407 -6.892 1.00 88.88 82 ASP A O 1
ATOM 652 N N . ILE A 1 83 ? 8.418 -5.679 -6.598 1.00 90.19 83 ILE A N 1
ATOM 653 C CA . ILE A 1 83 ? 8.312 -6.677 -5.515 1.00 90.19 83 ILE A CA 1
ATOM 654 C C . ILE A 1 83 ? 7.558 -6.154 -4.284 1.00 90.19 83 ILE A C 1
ATOM 656 O O . ILE A 1 83 ? 6.996 -6.935 -3.521 1.00 90.19 83 ILE A O 1
ATOM 660 N N . ARG A 1 84 ? 7.469 -4.828 -4.117 1.00 90.81 84 ARG A N 1
ATOM 661 C CA . ARG A 1 84 ? 6.768 -4.198 -2.992 1.00 90.81 84 ARG A CA 1
ATOM 662 C C . ARG A 1 84 ? 5.266 -4.476 -2.980 1.00 90.81 84 ARG A C 1
ATOM 664 O O . ARG A 1 84 ? 4.635 -4.267 -1.949 1.00 90.81 84 ARG A O 1
ATOM 671 N N . HIS A 1 85 ? 4.676 -4.980 -4.069 1.00 93.81 85 HIS A N 1
ATOM 672 C CA . HIS A 1 85 ? 3.282 -5.436 -4.041 1.00 93.81 85 HIS A CA 1
ATOM 673 C C . HIS A 1 85 ? 3.063 -6.540 -2.987 1.00 93.81 85 HIS A C 1
ATOM 675 O O . HIS A 1 85 ? 2.051 -6.519 -2.286 1.00 93.81 85 HIS A O 1
ATOM 681 N N . GLU A 1 86 ? 4.029 -7.449 -2.800 1.00 93.06 86 GLU A N 1
ATOM 682 C CA . GLU A 1 86 ? 3.963 -8.490 -1.768 1.00 93.06 86 GLU A CA 1
ATOM 683 C C . GLU A 1 86 ? 4.034 -7.883 -0.363 1.00 93.06 86 GLU A C 1
ATOM 685 O O . GLU A 1 86 ? 3.269 -8.264 0.525 1.00 93.06 86 GLU A O 1
ATOM 690 N N . GLU A 1 87 ? 4.895 -6.880 -0.169 1.00 93.75 87 GLU A N 1
ATOM 691 C CA . GLU A 1 87 ? 5.020 -6.154 1.098 1.00 93.75 87 GLU A CA 1
ATOM 692 C C . GLU A 1 87 ? 3.709 -5.457 1.482 1.00 93.75 87 GLU A C 1
ATOM 694 O O . GLU A 1 87 ? 3.290 -5.531 2.640 1.00 93.75 87 GLU A O 1
ATOM 699 N N . VAL A 1 88 ? 3.017 -4.842 0.516 1.00 94.75 88 VAL A N 1
ATOM 700 C CA . VAL A 1 88 ? 1.698 -4.222 0.730 1.00 94.75 88 VAL A CA 1
ATOM 701 C C . VAL A 1 88 ? 0.671 -5.265 1.173 1.00 94.75 88 VAL A C 1
ATOM 703 O O . VAL A 1 88 ? -0.086 -5.017 2.112 1.00 94.75 88 VAL A O 1
ATOM 706 N N . VAL A 1 89 ? 0.668 -6.458 0.571 1.00 94.50 89 VAL A N 1
ATOM 707 C CA . VAL A 1 89 ? -0.232 -7.555 0.970 1.00 94.50 89 VAL A CA 1
ATOM 708 C C . VAL A 1 89 ? 0.096 -8.066 2.375 1.00 94.50 89 VAL A C 1
ATOM 710 O O . VAL A 1 89 ? -0.813 -8.345 3.161 1.00 94.50 89 VAL A O 1
ATOM 713 N N . VAL A 1 90 ? 1.377 -8.168 2.732 1.00 95.19 90 VAL A N 1
ATOM 714 C CA . VAL A 1 90 ? 1.798 -8.517 4.097 1.00 95.19 90 VAL A CA 1
ATOM 715 C C . VAL A 1 90 ? 1.351 -7.443 5.089 1.00 95.19 90 VAL A C 1
ATOM 717 O O . VAL A 1 90 ? 0.839 -7.780 6.158 1.00 95.19 90 VAL A O 1
ATOM 720 N N . HIS A 1 91 ? 1.495 -6.163 4.747 1.00 95.25 91 HIS A N 1
ATOM 721 C CA . HIS A 1 91 ? 1.064 -5.054 5.596 1.00 95.25 91 HIS A CA 1
ATOM 722 C C . HIS A 1 91 ? -0.459 -5.043 5.785 1.00 95.25 91 HIS A C 1
ATOM 724 O O . HIS A 1 91 ? -0.929 -4.943 6.913 1.00 95.25 91 HIS A O 1
ATOM 730 N N . MET A 1 92 ? -1.227 -5.304 4.725 1.00 95.00 92 MET A N 1
ATOM 731 C CA . MET A 1 92 ? -2.680 -5.489 4.795 1.00 95.00 92 MET A CA 1
ATOM 732 C C . MET A 1 92 ? -3.070 -6.613 5.768 1.00 95.00 92 MET A C 1
ATOM 734 O O . MET A 1 92 ? -3.969 -6.448 6.591 1.00 95.00 92 MET A O 1
ATOM 738 N N . ARG A 1 93 ? -2.376 -7.759 5.727 1.00 94.56 93 ARG A N 1
ATOM 739 C CA . ARG A 1 93 ? -2.616 -8.861 6.678 1.00 94.56 93 ARG A CA 1
ATOM 740 C C . ARG A 1 93 ? -2.284 -8.458 8.113 1.00 94.56 93 ARG A C 1
ATOM 742 O O . ARG A 1 93 ? -3.027 -8.812 9.023 1.00 94.56 93 ARG A O 1
ATOM 749 N N . LYS A 1 94 ? -1.191 -7.715 8.317 1.00 95.00 94 LYS A N 1
ATOM 750 C CA . LYS A 1 94 ? -0.818 -7.178 9.635 1.00 95.00 94 LYS A CA 1
ATOM 751 C C . LYS A 1 94 ? -1.872 -6.206 10.158 1.00 95.00 94 LYS A C 1
ATOM 753 O O . LYS A 1 94 ? -2.228 -6.308 11.325 1.00 95.00 94 LYS A O 1
ATOM 758 N N . PHE A 1 95 ? -2.395 -5.325 9.307 1.00 94.56 95 PHE A N 1
ATOM 759 C CA . PHE A 1 95 ? -3.481 -4.408 9.646 1.00 94.56 95 PHE A CA 1
ATOM 760 C C . PHE A 1 95 ? -4.744 -5.163 10.075 1.00 94.56 95 PHE A C 1
ATOM 762 O O . PHE A 1 95 ? -5.273 -4.910 11.151 1.00 94.56 95 PHE A O 1
ATOM 769 N N . LEU A 1 96 ? -5.179 -6.164 9.304 1.00 93.81 96 LEU A N 1
ATOM 770 C CA . LEU A 1 96 ? -6.336 -6.992 9.667 1.00 93.81 96 LEU A CA 1
ATOM 771 C C . LEU A 1 96 ? -6.134 -7.794 10.959 1.00 93.81 96 LEU A C 1
ATOM 773 O O . LEU A 1 96 ? -7.101 -8.086 11.659 1.00 93.81 96 LEU A O 1
ATOM 777 N N . ALA A 1 97 ? -4.890 -8.145 11.284 1.00 92.69 97 ALA A N 1
ATOM 778 C CA . ALA A 1 97 ? -4.544 -8.805 12.537 1.00 92.69 97 ALA A CA 1
ATOM 779 C C . ALA A 1 97 ? -4.520 -7.847 13.743 1.00 92.69 97 ALA A C 1
ATOM 781 O O . ALA A 1 97 ? -4.403 -8.309 14.880 1.00 92.69 97 ALA A O 1
ATOM 782 N N . GLN A 1 98 ? -4.626 -6.528 13.539 1.00 93.06 98 GLN A N 1
ATOM 783 C CA . GLN A 1 98 ? -4.695 -5.582 14.648 1.00 93.06 98 GLN A CA 1
ATOM 784 C C . GLN A 1 98 ? -6.007 -5.775 15.426 1.00 93.06 98 GLN A C 1
ATOM 786 O O . GLN A 1 98 ? -7.079 -5.817 14.815 1.00 93.06 98 GLN A O 1
ATOM 791 N N . PRO A 1 99 ? -5.967 -5.808 16.774 1.00 90.31 99 PRO A N 1
ATOM 792 C CA . PRO A 1 99 ? -7.163 -6.006 17.595 1.00 90.31 99 PRO A CA 1
ATOM 793 C C . PRO A 1 99 ? -8.269 -4.984 17.320 1.00 90.31 99 PRO A C 1
ATOM 795 O O . PRO A 1 99 ? -9.447 -5.323 17.371 1.00 90.31 99 PRO A O 1
ATOM 798 N N . LEU A 1 100 ? -7.891 -3.743 16.996 1.00 88.88 100 LEU A N 1
ATOM 799 C CA . LEU A 1 100 ? -8.828 -2.680 16.646 1.00 88.88 100 LEU A CA 1
ATOM 800 C C . LEU A 1 100 ? -9.594 -3.010 15.357 1.00 88.88 100 LEU A C 1
ATOM 802 O O . LEU A 1 100 ? -10.821 -3.026 15.368 1.00 88.88 100 LEU A O 1
ATOM 806 N N . ALA A 1 101 ? -8.879 -3.311 14.269 1.00 89.50 101 ALA A N 1
ATOM 807 C CA . ALA A 1 101 ? -9.484 -3.632 12.978 1.00 89.50 101 ALA A CA 1
ATOM 808 C C . ALA A 1 101 ? -10.329 -4.914 13.055 1.00 89.50 101 ALA A C 1
ATOM 810 O O . ALA A 1 101 ? -11.470 -4.927 12.592 1.00 89.50 101 ALA A O 1
ATOM 811 N N . ALA A 1 102 ? -9.814 -5.956 13.713 1.00 90.38 102 ALA A N 1
ATOM 812 C CA . ALA A 1 102 ? -10.533 -7.209 13.920 1.00 90.38 102 ALA A CA 1
ATOM 813 C C . ALA A 1 102 ? -11.822 -7.010 14.735 1.00 90.38 102 ALA A C 1
ATOM 815 O O . ALA A 1 102 ? -12.875 -7.510 14.350 1.00 90.38 102 ALA A O 1
ATOM 816 N N . SER A 1 103 ? -11.769 -6.232 15.822 1.00 89.12 103 SER A N 1
ATOM 817 C CA . SER A 1 103 ? -12.940 -5.959 16.664 1.00 89.12 103 SER A CA 1
ATOM 818 C C . SER A 1 103 ? -13.994 -5.104 15.952 1.00 89.12 103 SER A C 1
ATOM 820 O O . SER A 1 103 ? -15.192 -5.309 16.154 1.00 89.12 103 SER A O 1
ATOM 822 N N . ILE A 1 104 ? -13.572 -4.170 15.090 1.00 90.75 104 ILE A N 1
ATOM 823 C CA . ILE A 1 104 ? -14.487 -3.382 14.252 1.00 90.75 104 ILE A CA 1
ATOM 824 C C . ILE A 1 104 ? -15.196 -4.289 13.237 1.00 90.75 104 ILE A C 1
ATOM 826 O O . ILE A 1 104 ? -16.412 -4.195 13.097 1.00 90.75 104 ILE A O 1
ATOM 830 N N . LEU A 1 105 ? -14.464 -5.182 12.562 1.00 89.44 105 LEU A N 1
ATOM 831 C CA . LEU A 1 105 ? -15.021 -6.095 11.554 1.00 89.44 105 LEU A CA 1
ATOM 832 C C . LEU A 1 105 ? -15.944 -7.167 12.149 1.00 89.44 105 LEU A C 1
ATOM 834 O O . LEU A 1 105 ? -16.949 -7.514 11.537 1.00 89.44 105 LEU A O 1
ATOM 838 N N . ASP A 1 106 ? -15.627 -7.661 13.344 1.00 88.06 106 ASP A N 1
ATOM 839 C CA . ASP A 1 106 ? -16.450 -8.615 14.100 1.00 88.06 106 ASP A CA 1
ATOM 840 C C . ASP A 1 106 ? -17.679 -7.947 14.754 1.00 88.06 106 ASP A C 1
ATOM 842 O O . ASP A 1 106 ? -18.570 -8.608 15.282 1.00 88.06 106 ASP A O 1
ATOM 846 N N . GLY A 1 107 ? -17.747 -6.610 14.744 1.00 83.19 107 GLY A N 1
ATOM 847 C CA . GLY A 1 107 ? -18.816 -5.849 15.396 1.00 83.19 107 GLY A CA 1
ATOM 848 C C . GLY A 1 107 ? -18.771 -5.902 16.929 1.00 83.19 107 GLY A C 1
ATOM 849 O O . GLY A 1 107 ? -19.662 -5.369 17.590 1.00 83.19 107 GLY A O 1
ATOM 850 N N . SER A 1 108 ? -17.731 -6.507 17.510 1.00 83.19 108 SER A N 1
ATOM 851 C CA . SER A 1 108 ? -17.486 -6.566 18.954 1.00 83.19 108 SER A CA 1
ATOM 852 C C . SER A 1 108 ? -16.859 -5.284 19.514 1.00 83.19 108 SER A C 1
ATOM 854 O O . SER A 1 108 ? -16.685 -5.163 20.731 1.00 83.19 108 SER A O 1
ATOM 856 N N . TYR A 1 109 ? -16.551 -4.313 18.648 1.00 82.00 109 TYR A N 1
ATOM 857 C CA . TYR A 1 109 ? -15.952 -3.043 19.033 1.00 82.00 109 TYR A CA 1
ATOM 858 C C . TYR A 1 109 ? -16.869 -2.241 19.957 1.00 82.00 109 TYR A C 1
ATOM 860 O O . TYR A 1 109 ? -17.935 -1.760 19.568 1.00 82.00 109 TYR A O 1
ATOM 868 N N . LYS A 1 110 ? -16.418 -2.056 21.199 1.00 76.31 110 LYS A N 1
ATOM 869 C CA . LYS A 1 110 ? -17.050 -1.157 22.162 1.00 76.31 110 LYS A CA 1
ATOM 870 C C . LYS A 1 110 ? -16.256 0.147 22.177 1.00 76.31 110 LYS A C 1
ATOM 872 O O . LYS A 1 110 ? -15.109 0.118 22.624 1.00 76.31 110 LYS A O 1
ATOM 877 N N . PRO A 1 111 ? -16.823 1.268 21.694 1.00 69.69 111 PRO A N 1
ATOM 878 C CA . PRO A 1 111 ? -16.144 2.552 21.774 1.00 69.69 111 PRO A CA 1
ATOM 879 C C . PRO A 1 111 ? -15.875 2.869 23.241 1.00 69.69 111 PRO A C 1
ATOM 881 O O . PRO A 1 111 ? -16.793 2.856 24.063 1.00 69.69 111 PRO A O 1
ATOM 884 N N . ASP A 1 112 ? -14.609 3.114 23.566 1.00 68.38 112 ASP A N 1
ATOM 885 C CA . ASP A 1 112 ? -14.224 3.526 24.908 1.00 68.38 112 ASP A CA 1
ATOM 886 C C . ASP A 1 112 ? -14.866 4.899 25.190 1.00 68.38 112 ASP A C 1
ATOM 888 O O . ASP A 1 112 ? -14.586 5.866 24.467 1.00 68.38 112 ASP A O 1
ATOM 892 N N . PRO A 1 113 ? -15.746 5.016 26.204 1.00 59.34 113 PRO A N 1
ATOM 893 C CA . PRO A 1 113 ? -16.443 6.262 26.511 1.00 59.34 113 PRO A CA 1
ATOM 894 C C . PRO A 1 113 ? -15.497 7.401 26.925 1.00 59.34 113 PRO A C 1
ATOM 896 O O . PRO A 1 113 ? -15.928 8.547 27.014 1.00 59.34 113 PRO A O 1
ATOM 899 N N . SER A 1 114 ? -14.212 7.121 27.151 1.00 57.78 114 SER A N 1
ATOM 900 C CA . SER A 1 114 ? -13.193 8.128 27.460 1.00 57.78 114 SER A CA 1
ATOM 901 C C . SER A 1 114 ? -12.563 8.805 26.229 1.00 57.78 114 SER A C 1
ATOM 903 O O . SER A 1 114 ? -11.876 9.814 26.382 1.00 57.78 114 SER A O 1
ATOM 905 N N . LYS A 1 115 ? -12.823 8.314 25.005 1.00 54.50 115 LYS A N 1
ATOM 906 C CA . LYS A 1 115 ? -12.319 8.899 23.741 1.00 54.50 115 LYS A CA 1
ATOM 907 C C . LYS A 1 115 ? -13.398 9.535 22.858 1.00 54.50 115 LYS A C 1
ATOM 909 O O . LYS A 1 115 ? -13.101 9.975 21.748 1.00 54.50 115 LYS A O 1
ATOM 914 N N . VAL A 1 116 ? -14.645 9.611 23.326 1.00 48.16 116 VAL A N 1
ATOM 915 C CA . VAL A 1 116 ? -15.735 10.217 22.550 1.00 48.16 116 VAL A CA 1
ATOM 916 C C . VAL A 1 116 ? -15.557 11.735 22.551 1.00 48.16 116 VAL A C 1
ATOM 918 O O . VAL A 1 116 ? -15.868 12.419 23.522 1.00 48.16 116 VAL A O 1
ATOM 921 N N . THR A 1 117 ? -15.065 12.278 21.439 1.00 57.12 117 THR A N 1
ATOM 922 C CA . THR A 1 117 ? -15.345 13.672 21.082 1.00 57.12 117 THR A CA 1
ATOM 923 C C . THR A 1 117 ? -16.870 13.814 21.058 1.00 57.12 117 THR A C 1
ATOM 925 O O . THR A 1 117 ? -17.532 12.948 20.473 1.00 57.12 117 THR A O 1
ATOM 928 N N . PRO A 1 118 ? -17.461 14.824 21.720 1.00 46.28 118 PRO A N 1
ATOM 929 C CA . PRO A 1 118 ? -18.905 14.898 21.870 1.00 46.28 118 PRO A CA 1
ATOM 930 C C . PRO A 1 118 ? -19.557 14.955 20.487 1.00 46.28 118 PRO A C 1
ATOM 932 O O . PRO A 1 118 ? -19.380 15.907 19.729 1.00 46.28 118 PRO A O 1
ATOM 935 N N . LYS A 1 119 ? -20.304 13.899 20.149 1.00 44.31 119 LYS A N 1
ATOM 936 C CA . LYS A 1 119 ? -21.261 13.928 19.047 1.00 44.31 119 LYS A CA 1
ATOM 937 C C . LYS A 1 119 ? -22.323 14.952 19.425 1.00 44.31 119 LYS A C 1
ATOM 939 O O . LYS A 1 119 ? -23.129 14.686 20.313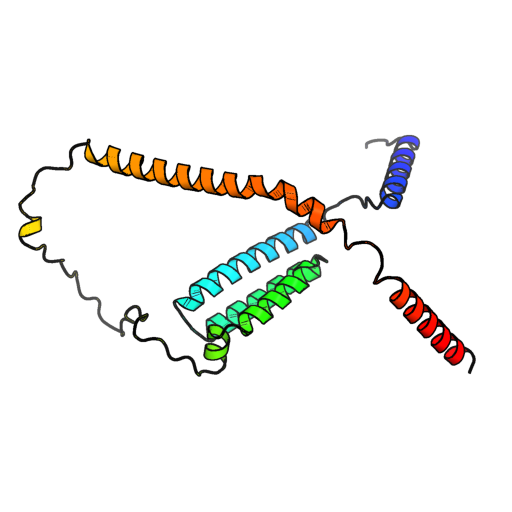 1.00 44.31 119 LYS A O 1
ATOM 944 N N . ASN A 1 120 ? -22.316 16.097 18.749 1.00 48.28 120 ASN A N 1
ATOM 945 C CA . ASN A 1 120 ? -23.468 16.987 18.723 1.00 48.28 120 ASN A CA 1
ATOM 946 C C . ASN A 1 120 ? -24.673 16.194 18.195 1.00 48.28 120 ASN A C 1
ATOM 948 O O . ASN A 1 120 ? -24.597 15.683 17.072 1.00 48.28 120 ASN A O 1
ATOM 952 N N . PRO A 1 121 ? -25.764 16.058 18.964 1.00 46.41 121 PRO A N 1
ATOM 953 C CA . PRO A 1 121 ? -27.037 15.687 18.385 1.00 46.41 121 PRO A CA 1
ATOM 954 C C . PRO A 1 121 ? -27.586 16.877 17.587 1.00 46.41 121 PRO A C 1
ATOM 956 O O . PRO A 1 121 ? -27.343 18.038 17.916 1.00 46.41 121 PRO A O 1
ATOM 959 N N . ASP A 1 122 ? -28.293 16.545 16.515 1.00 46.53 122 ASP A N 1
ATOM 960 C CA . ASP A 1 122 ? -29.036 17.433 15.629 1.00 46.53 122 ASP A CA 1
ATOM 961 C C . ASP A 1 122 ? -29.672 18.668 16.290 1.00 46.53 122 ASP A C 1
ATOM 963 O O . ASP A 1 122 ? -30.350 18.574 17.312 1.00 46.53 122 ASP A O 1
ATOM 967 N N . GLY A 1 123 ? -29.591 19.792 15.569 1.00 47.31 123 GLY A N 1
ATOM 968 C CA . GLY A 1 123 ? -30.671 20.778 15.536 1.00 47.31 123 GLY A CA 1
ATOM 969 C C . GLY A 1 123 ? -30.607 21.912 16.557 1.00 47.31 123 GLY A C 1
ATOM 970 O O . GLY A 1 123 ? -31.399 21.961 17.491 1.00 47.31 123 GLY A O 1
ATOM 971 N N . GLY A 1 124 ? -29.758 22.905 16.293 1.00 39.47 124 GLY A N 1
ATOM 972 C CA . GLY A 1 124 ? -29.869 24.231 16.903 1.00 39.47 124 GLY A CA 1
ATOM 973 C C . GLY A 1 124 ? -28.510 24.893 17.031 1.00 39.47 124 GLY A C 1
ATOM 974 O O . GLY A 1 124 ? -27.677 24.422 17.789 1.00 39.47 124 GLY A O 1
ATOM 975 N N . ILE A 1 125 ? -28.280 25.970 16.283 1.00 49.56 125 ILE A N 1
ATOM 976 C CA . ILE A 1 125 ? -27.136 26.863 16.493 1.00 49.56 125 ILE A CA 1
ATOM 977 C C . ILE A 1 125 ? -27.427 27.638 17.789 1.00 49.56 125 ILE A C 1
ATOM 979 O O . ILE A 1 125 ? -28.379 28.421 17.780 1.00 49.56 125 ILE A O 1
ATOM 983 N N . PRO A 1 126 ? -26.675 27.468 18.893 1.00 47.97 126 PRO A N 1
ATOM 984 C CA . PRO A 1 126 ? -26.735 28.399 20.006 1.00 47.97 126 PRO A CA 1
ATOM 985 C C . PRO A 1 126 ? -25.785 29.554 19.684 1.00 47.97 126 PRO A C 1
ATOM 987 O O . PRO A 1 126 ? -24.592 29.354 19.446 1.00 47.97 126 PRO A O 1
ATOM 990 N N . GLU A 1 127 ? -26.324 30.765 19.613 1.00 52.31 127 GLU A N 1
ATOM 991 C CA . GLU A 1 127 ? -25.525 31.980 19.496 1.00 52.31 127 GLU A CA 1
ATOM 992 C C . GLU A 1 127 ? -24.511 32.062 20.648 1.00 52.31 127 GLU A C 1
ATOM 994 O O . GLU A 1 127 ? -24.887 32.003 21.814 1.00 52.31 127 GLU A O 1
ATOM 999 N N . GLY A 1 128 ? -23.232 32.191 20.278 1.00 53.81 128 GLY A N 1
ATOM 1000 C CA . GLY A 1 128 ? -22.122 32.724 21.072 1.00 53.81 128 GLY A CA 1
ATOM 1001 C C . GLY A 1 128 ? -22.170 32.518 22.586 1.00 53.81 128 GLY A C 1
ATOM 1002 O O . GLY A 1 128 ? -22.573 33.417 23.320 1.00 53.81 128 GLY A O 1
ATOM 1003 N N . GLU A 1 129 ? -21.619 31.403 23.063 1.00 47.19 129 GLU A N 1
ATOM 1004 C CA . GLU A 1 129 ? -21.223 31.289 24.464 1.00 47.19 129 GLU A CA 1
ATOM 1005 C C . GLU A 1 129 ? -19.975 32.158 24.696 1.00 47.19 129 GLU A C 1
ATOM 1007 O O . GLU A 1 129 ? -18.859 31.844 24.276 1.00 47.19 129 GLU A O 1
ATOM 1012 N N . ILE A 1 130 ? -20.193 33.322 25.306 1.00 59.25 130 ILE A N 1
ATOM 1013 C CA . ILE A 1 130 ? -19.134 34.201 25.793 1.00 59.25 130 ILE A CA 1
ATOM 1014 C C . ILE A 1 130 ? -18.473 33.466 26.959 1.00 59.25 130 ILE A C 1
ATOM 1016 O O . ILE A 1 130 ? -19.094 33.288 28.002 1.00 59.25 130 ILE A O 1
ATOM 1020 N N . LEU A 1 131 ? -17.215 33.051 26.789 1.00 53.09 131 LEU A N 1
ATOM 1021 C CA . LEU A 1 131 ? -16.380 32.594 27.899 1.00 53.09 131 LEU A CA 1
ATOM 1022 C C . LEU A 1 131 ? -16.322 33.713 28.951 1.00 53.09 131 LEU A C 1
ATOM 1024 O O . LEU A 1 131 ? -15.658 34.734 28.744 1.00 53.09 131 LEU A O 1
ATOM 1028 N N . GLU A 1 132 ? -17.038 33.537 30.062 1.00 55.25 132 GLU A N 1
ATOM 1029 C CA . GLU A 1 132 ? -16.924 34.410 31.225 1.00 55.25 132 GLU A CA 1
ATOM 1030 C C . GLU A 1 132 ? -15.493 34.309 31.760 1.00 55.25 132 GLU A C 1
ATOM 1032 O O . GLU A 1 132 ? -15.083 33.304 32.343 1.00 55.25 132 GLU A O 1
ATOM 1037 N N . ARG A 1 133 ? -14.703 35.360 31.517 1.00 47.94 133 ARG A N 1
ATOM 1038 C CA . ARG A 1 133 ? -13.368 35.500 32.099 1.00 47.94 133 ARG A CA 1
ATOM 1039 C C . ARG A 1 133 ? -13.511 35.595 33.614 1.00 47.94 133 ARG A C 1
ATOM 1041 O O . ARG A 1 133 ? -14.220 36.463 34.125 1.00 47.94 133 ARG A O 1
ATOM 1048 N N . THR A 1 134 ? -12.812 34.728 34.337 1.00 53.94 134 THR A N 1
ATOM 1049 C CA . THR A 1 134 ? -12.627 34.845 35.785 1.00 53.94 134 THR A CA 1
ATOM 1050 C C . THR A 1 134 ? -12.003 36.203 36.124 1.00 53.94 134 THR A C 1
ATOM 1052 O O . THR A 1 134 ? -11.181 36.721 35.371 1.00 53.94 134 THR A O 1
ATOM 1055 N N . LYS A 1 135 ? -12.380 36.799 37.269 1.00 53.19 135 LYS A N 1
ATOM 1056 C CA . LYS A 1 135 ? -11.889 38.120 37.730 1.00 53.19 135 LYS A CA 1
ATOM 1057 C C . LYS A 1 135 ? -10.359 38.240 37.773 1.00 53.19 135 LYS A C 1
ATOM 1059 O O . LYS A 1 135 ? -9.840 39.339 37.643 1.00 53.19 135 LYS A O 1
ATOM 1064 N N . GLU A 1 136 ? -9.653 37.121 37.885 1.00 55.19 136 GLU A N 1
ATOM 1065 C CA . GLU A 1 136 ? -8.187 37.049 37.866 1.00 55.19 136 GLU A CA 1
ATOM 1066 C C . GLU A 1 136 ? -7.579 37.314 36.472 1.00 55.19 136 GLU A C 1
ATOM 1068 O O . GLU A 1 136 ? -6.395 37.602 36.370 1.00 55.19 136 GLU A O 1
ATOM 1073 N N . GLN A 1 137 ? -8.372 37.284 35.393 1.00 50.69 137 GLN A N 1
ATOM 1074 C CA . GLN A 1 137 ? -7.941 37.630 34.028 1.00 50.69 137 GLN A CA 1
ATOM 1075 C C . GLN A 1 137 ? -8.224 39.096 33.641 1.00 50.69 137 GLN A C 1
ATOM 1077 O O . GLN A 1 137 ? -8.057 39.462 32.475 1.00 50.69 137 GLN A O 1
ATOM 1082 N N . LEU A 1 138 ? -8.702 39.930 34.574 1.00 51.25 138 LEU A N 1
ATOM 1083 C CA . LEU A 1 138 ? -9.106 41.320 34.313 1.00 51.25 138 LEU A CA 1
ATOM 1084 C C . LEU A 1 138 ? -8.184 42.386 34.934 1.00 51.25 138 LEU A C 1
ATOM 1086 O O . LEU A 1 138 ? -8.398 43.561 34.645 1.00 51.25 138 LEU A O 1
ATOM 1090 N N . GLU A 1 139 ? -7.172 42.018 35.731 1.00 50.31 139 GLU A N 1
ATOM 1091 C CA . GLU A 1 139 ? -6.330 42.999 36.449 1.00 50.31 139 GLU A CA 1
ATOM 1092 C C . GLU A 1 139 ? -4.876 43.150 35.973 1.00 50.31 139 GLU A C 1
ATOM 1094 O O . GLU A 1 139 ? -4.204 44.050 36.460 1.00 50.31 139 GLU A O 1
ATOM 1099 N N . ASP A 1 140 ? -4.420 42.432 34.943 1.00 46.31 140 ASP A N 1
ATOM 1100 C CA . ASP A 1 140 ? -3.117 42.709 34.311 1.00 46.31 140 ASP A CA 1
ATOM 1101 C C . ASP A 1 140 ? -3.300 43.307 32.908 1.00 46.31 140 ASP A C 1
ATOM 1103 O O . ASP A 1 140 ? -3.091 42.677 31.870 1.00 46.31 140 ASP A O 1
ATOM 1107 N N . VAL A 1 141 ? -3.728 44.573 32.886 1.00 52.91 141 VAL A N 1
ATOM 1108 C CA . VAL A 1 141 ? -3.565 45.462 31.730 1.00 52.91 141 VAL A CA 1
ATOM 1109 C C . VAL A 1 141 ? -2.167 46.067 31.809 1.00 52.91 141 VAL A C 1
ATOM 1111 O O . VAL A 1 141 ? -1.993 47.188 32.267 1.00 52.91 141 VAL A O 1
ATOM 1114 N N . ASP A 1 142 ? -1.174 45.312 31.352 1.00 49.41 142 ASP A N 1
ATOM 1115 C CA . ASP A 1 142 ? -0.000 45.873 30.687 1.00 49.41 142 ASP A CA 1
ATOM 1116 C C . ASP A 1 142 ? 0.583 44.811 29.749 1.00 49.41 142 ASP A C 1
ATOM 1118 O O . ASP A 1 142 ? 0.863 43.678 30.136 1.00 49.41 142 ASP A O 1
ATOM 1122 N N . GLY A 1 143 ? 0.651 45.153 28.461 1.00 49.12 143 GLY A N 1
ATOM 1123 C CA . GLY A 1 143 ? 0.948 44.210 27.384 1.00 49.12 143 GLY A CA 1
ATOM 1124 C C . GLY A 1 143 ? 2.305 43.509 27.539 1.00 49.12 143 GLY A C 1
ATOM 1125 O O . GLY A 1 143 ? 3.225 44.065 28.145 1.00 49.12 143 GLY A O 1
ATOM 1126 N N . PRO A 1 144 ? 2.474 42.308 26.952 1.00 45.88 144 PRO A N 1
ATOM 1127 C CA . PRO A 1 144 ? 3.721 41.565 27.053 1.00 45.88 144 PRO A CA 1
ATOM 1128 C C . PRO A 1 144 ? 4.860 42.386 26.446 1.00 45.88 144 PRO A C 1
ATOM 1130 O O . PRO A 1 144 ? 4.890 42.682 25.248 1.00 45.88 144 PRO A O 1
ATOM 1133 N N . THR A 1 145 ? 5.805 42.773 27.299 1.00 55.34 145 THR A N 1
ATOM 1134 C CA . THR A 1 145 ? 7.060 43.379 26.867 1.00 55.34 145 THR A CA 1
ATOM 1135 C C . THR A 1 145 ? 7.859 42.370 26.039 1.00 55.34 145 THR A C 1
ATOM 1137 O O . THR A 1 145 ? 7.828 41.161 26.260 1.00 55.34 145 THR A O 1
ATOM 1140 N N . THR A 1 146 ? 8.605 42.872 25.058 1.00 55.12 146 THR A N 1
ATOM 1141 C CA . THR A 1 146 ? 9.393 42.127 24.053 1.00 55.12 146 THR A CA 1
ATOM 1142 C C . THR A 1 146 ? 10.520 41.238 24.614 1.00 55.12 146 THR A C 1
ATOM 1144 O O . THR A 1 146 ? 11.320 40.698 23.846 1.00 55.12 146 THR A O 1
ATOM 1147 N N . ALA A 1 147 ? 10.604 41.075 25.936 1.00 52.53 147 ALA A N 1
ATOM 1148 C CA . ALA A 1 147 ? 11.581 40.238 26.619 1.00 52.53 147 ALA A CA 1
ATOM 1149 C C . ALA A 1 147 ? 11.144 38.764 26.728 1.00 52.53 147 ALA A C 1
ATOM 1151 O O . ALA A 1 147 ? 12.003 37.885 26.631 1.00 52.53 147 ALA A O 1
ATOM 1152 N N . ASP A 1 148 ? 9.843 38.477 26.851 1.00 50.62 148 ASP A N 1
ATOM 1153 C CA . ASP A 1 148 ? 9.361 37.109 27.110 1.00 50.62 148 ASP A CA 1
ATOM 1154 C C . ASP A 1 148 ? 9.271 36.232 25.850 1.00 50.62 148 ASP A C 1
ATOM 1156 O O . ASP A 1 148 ? 9.474 35.022 25.925 1.00 50.62 148 ASP A O 1
ATOM 1160 N N . LEU A 1 149 ? 9.117 36.834 24.664 1.00 51.09 149 LEU A N 1
ATOM 1161 C CA . LEU A 1 149 ? 9.142 36.110 23.380 1.00 51.09 149 LEU A CA 1
ATOM 1162 C C . LEU A 1 149 ? 10.530 35.548 23.022 1.00 51.09 149 LEU A C 1
ATOM 1164 O O . LEU A 1 149 ? 10.636 34.593 22.262 1.00 51.09 149 LEU A O 1
ATOM 1168 N N . LYS A 1 150 ? 11.617 36.108 23.571 1.00 51.62 150 LYS A N 1
ATOM 1169 C CA . LYS A 1 150 ? 12.985 35.637 23.278 1.00 51.62 150 LYS A CA 1
ATOM 1170 C C . LYS A 1 150 ? 13.417 34.438 24.118 1.00 51.62 150 LYS A C 1
ATOM 1172 O O . LYS A 1 150 ? 14.411 33.800 23.774 1.00 51.62 150 LYS A O 1
ATOM 1177 N N . LYS A 1 151 ? 12.727 34.152 25.227 1.00 54.34 151 LYS A N 1
ATOM 1178 C CA . LYS A 1 151 ? 13.009 32.964 26.044 1.00 54.34 151 LYS A CA 1
ATOM 1179 C C . LYS A 1 151 ? 12.399 31.710 25.426 1.00 54.34 151 LYS A C 1
ATOM 1181 O O . LYS A 1 151 ? 13.105 30.717 25.316 1.00 54.34 151 LYS A O 1
ATOM 1186 N N . SER A 1 152 ? 11.164 31.787 24.923 1.00 55.25 152 SER A N 1
ATOM 1187 C CA . SER A 1 152 ? 10.499 30.628 24.314 1.00 55.25 152 SER A CA 1
ATOM 1188 C C . SER A 1 152 ? 11.203 30.117 23.055 1.00 55.25 152 SER A C 1
ATOM 1190 O O . SER A 1 152 ? 11.296 28.908 22.874 1.00 55.25 152 SER A O 1
ATOM 1192 N N . ASP A 1 153 ? 11.751 31.010 22.221 1.00 56.38 153 ASP A N 1
ATOM 1193 C CA . ASP A 1 153 ? 12.492 30.598 21.017 1.00 56.38 153 ASP A CA 1
ATOM 1194 C C . ASP A 1 153 ? 13.832 29.929 21.360 1.00 56.38 153 ASP A C 1
ATOM 1196 O O . ASP A 1 153 ? 14.202 28.931 20.746 1.00 56.38 153 ASP A O 1
ATOM 1200 N N . LYS A 1 154 ? 14.537 30.409 22.394 1.00 60.06 154 LYS A N 1
ATOM 1201 C CA . LYS A 1 154 ? 15.804 29.801 22.838 1.00 60.06 154 LYS A CA 1
ATOM 1202 C C . LYS A 1 154 ? 15.621 28.419 23.455 1.00 60.06 154 LYS A C 1
ATOM 1204 O O . LYS A 1 154 ? 16.474 27.555 23.262 1.00 60.06 154 LYS A O 1
ATOM 1209 N N . ASP A 1 155 ? 14.532 28.223 24.189 1.00 65.00 155 ASP A N 1
ATOM 1210 C CA . ASP A 1 155 ? 14.219 26.936 24.810 1.00 65.00 155 ASP A CA 1
ATOM 1211 C C . ASP A 1 155 ? 13.767 25.909 23.753 1.00 65.00 155 ASP A C 1
ATOM 1213 O O . ASP A 1 155 ? 14.027 24.715 23.894 1.00 65.00 155 ASP A O 1
ATOM 1217 N N . PHE A 1 156 ? 13.164 26.367 22.649 1.00 65.19 156 PHE A N 1
ATOM 1218 C CA . PHE A 1 156 ? 12.824 25.521 21.504 1.00 65.19 156 PHE A CA 1
ATOM 1219 C C . PHE A 1 156 ? 14.060 25.119 20.681 1.00 65.19 156 PHE A C 1
ATOM 1221 O O . PHE A 1 156 ? 14.215 23.942 20.351 1.00 65.19 156 PHE A O 1
ATOM 1228 N N . GLU A 1 157 ? 14.974 26.056 20.404 1.00 65.94 157 GLU A N 1
ATOM 1229 C CA . GLU A 1 157 ? 16.221 25.783 19.668 1.00 65.94 157 GLU A CA 1
ATOM 1230 C C . GLU A 1 157 ? 17.112 24.760 20.392 1.00 65.94 157 GLU A C 1
ATOM 1232 O O . GLU A 1 157 ? 17.587 23.807 19.774 1.00 65.94 157 GLU A O 1
ATOM 1237 N N . GLN A 1 158 ? 17.265 24.878 21.717 1.00 70.62 158 GLN A N 1
ATOM 1238 C CA . GLN A 1 158 ? 18.066 23.927 22.503 1.00 70.62 158 GLN A CA 1
ATOM 1239 C C . GLN A 1 158 ? 17.495 22.503 22.487 1.00 70.62 158 GLN A C 1
ATOM 1241 O O . GLN A 1 158 ? 18.251 21.533 22.547 1.00 70.62 158 GLN A O 1
ATOM 1246 N N . ASN A 1 159 ? 16.172 22.366 22.380 1.00 70.00 159 ASN A N 1
ATOM 1247 C CA . ASN A 1 159 ? 15.513 21.064 22.364 1.00 70.00 159 ASN A CA 1
ATOM 1248 C C . ASN A 1 159 ? 15.641 20.367 20.995 1.00 70.00 159 ASN A C 1
ATOM 1250 O O . ASN A 1 159 ? 15.727 19.141 20.929 1.00 70.00 159 ASN A O 1
ATOM 1254 N N . ILE A 1 160 ? 15.701 21.137 19.901 1.00 73.94 160 ILE A N 1
ATOM 1255 C CA . ILE A 1 160 ? 15.949 20.604 18.551 1.00 73.94 160 ILE A CA 1
ATOM 1256 C C . ILE A 1 160 ? 17.408 20.175 18.384 1.00 73.94 160 ILE A C 1
ATOM 1258 O O . ILE A 1 160 ? 17.663 19.106 17.824 1.00 73.94 160 ILE A O 1
ATOM 1262 N N . ASP A 1 161 ? 18.357 20.961 18.891 1.00 73.12 161 ASP A N 1
ATOM 1263 C CA . ASP A 1 161 ? 19.777 20.611 18.801 1.00 73.12 161 ASP A CA 1
ATOM 1264 C C . ASP A 1 161 ? 20.102 19.346 19.610 1.00 73.12 161 ASP A C 1
ATOM 1266 O O . ASP A 1 161 ? 20.824 18.476 19.120 1.00 73.12 161 ASP A O 1
ATOM 1270 N N . ALA A 1 162 ? 19.493 19.172 20.790 1.00 75.62 162 ALA A N 1
ATOM 1271 C CA . ALA A 1 162 ? 19.619 17.941 21.572 1.00 75.62 162 ALA A CA 1
ATOM 1272 C C . ALA A 1 162 ? 19.091 16.705 20.815 1.00 75.62 162 ALA A C 1
ATOM 1274 O O . ALA A 1 162 ? 19.732 15.653 20.828 1.00 75.62 162 ALA A O 1
ATOM 1275 N N . LEU A 1 163 ? 17.970 16.844 20.098 1.00 74.12 163 LEU A N 1
ATOM 1276 C CA . LEU A 1 163 ? 17.384 15.766 19.295 1.00 74.12 163 LEU A CA 1
ATOM 1277 C C . LEU A 1 163 ? 18.253 15.411 18.073 1.00 74.12 163 LEU A C 1
ATOM 1279 O O . LEU A 1 163 ? 18.393 14.239 17.719 1.00 74.12 163 LEU A O 1
ATOM 1283 N N . MET A 1 164 ? 18.867 16.410 17.434 1.00 72.62 164 MET A N 1
ATOM 1284 C CA . MET A 1 164 ? 19.780 16.214 16.301 1.00 72.62 164 MET A CA 1
ATOM 1285 C C . MET A 1 164 ? 21.109 15.569 16.716 1.00 72.62 164 MET A C 1
ATOM 1287 O O . MET A 1 164 ? 21.645 14.740 15.974 1.00 72.62 164 MET A O 1
ATOM 1291 N N . ASP A 1 165 ? 21.638 15.913 17.890 1.00 75.56 165 ASP A N 1
ATOM 1292 C CA . ASP A 1 165 ? 22.851 15.288 18.424 1.00 75.56 165 ASP A CA 1
ATOM 1293 C C . ASP A 1 165 ? 22.604 13.847 18.891 1.00 75.56 165 ASP A C 1
ATOM 1295 O O . ASP A 1 165 ? 23.463 12.983 18.688 1.00 75.56 165 ASP A O 1
ATOM 1299 N N . GLU A 1 166 ? 21.423 13.541 19.435 1.00 67.81 166 GLU A N 1
ATOM 1300 C CA . GLU A 1 166 ? 21.030 12.169 19.777 1.00 67.81 166 GLU A CA 1
ATOM 1301 C C . GLU A 1 166 ? 20.874 11.291 18.523 1.00 67.81 166 GLU A C 1
ATOM 1303 O O . GLU A 1 166 ? 21.397 10.174 18.477 1.00 67.81 166 GLU A O 1
ATOM 1308 N N . ALA A 1 167 ? 20.272 11.824 17.453 1.00 63.94 167 ALA A N 1
ATOM 1309 C CA . ALA A 1 167 ? 20.145 11.124 16.174 1.00 63.94 167 ALA A CA 1
ATOM 1310 C C . ALA A 1 167 ? 21.509 10.832 15.518 1.00 63.94 167 ALA A C 1
ATOM 1312 O O . ALA A 1 167 ? 21.740 9.721 15.040 1.00 63.94 167 ALA A O 1
ATOM 1313 N N . LYS A 1 168 ? 22.454 11.784 15.555 1.00 64.38 168 LYS A N 1
ATOM 1314 C CA . LYS A 1 168 ? 23.827 11.568 15.054 1.00 64.38 168 LYS A CA 1
ATOM 1315 C C . LYS A 1 168 ? 24.610 10.545 15.875 1.00 64.38 168 LYS A C 1
ATOM 1317 O O . LYS A 1 168 ? 25.476 9.850 15.340 1.00 64.38 168 LYS A O 1
ATOM 1322 N N . LYS A 1 169 ? 24.325 10.438 17.175 1.00 63.94 169 LYS A N 1
ATOM 1323 C CA . LYS A 1 169 ? 24.949 9.429 18.039 1.00 63.94 169 LYS A CA 1
ATOM 1324 C C . LYS A 1 169 ? 24.489 8.014 17.699 1.00 63.94 169 LYS A C 1
ATOM 1326 O O . LYS A 1 169 ? 25.302 7.100 17.793 1.00 63.94 169 LYS A O 1
ATOM 1331 N N . MET A 1 170 ? 23.242 7.841 17.256 1.00 55.53 170 MET A N 1
ATOM 1332 C CA . MET A 1 170 ? 22.736 6.537 16.813 1.00 55.53 170 MET A CA 1
ATOM 1333 C C . MET A 1 170 ? 23.278 6.111 15.443 1.00 55.53 170 MET A C 1
ATOM 1335 O O . MET A 1 170 ? 23.536 4.930 15.245 1.00 55.53 170 MET A O 1
ATOM 1339 N N . THR A 1 171 ? 23.565 7.046 14.533 1.00 54.59 171 THR A N 1
ATOM 1340 C CA . THR A 1 171 ? 24.168 6.711 13.225 1.00 54.59 171 THR A CA 1
ATOM 1341 C C . THR A 1 171 ? 25.651 6.326 13.308 1.00 54.59 171 THR A C 1
ATOM 1343 O O . THR A 1 171 ? 26.159 5.626 12.444 1.00 54.59 171 THR A O 1
ATOM 1346 N N . ASN A 1 172 ? 26.371 6.725 14.363 1.00 51.19 172 ASN A N 1
ATOM 1347 C CA . ASN A 1 172 ? 27.781 6.344 14.550 1.00 51.19 172 ASN A CA 1
ATOM 1348 C C . ASN A 1 172 ? 27.982 4.943 15.168 1.00 51.19 172 ASN A C 1
ATOM 1350 O O . ASN A 1 172 ? 29.126 4.524 15.329 1.00 51.19 172 ASN A O 1
ATOM 1354 N N . MET A 1 173 ? 26.908 4.213 15.498 1.00 51.62 173 MET A N 1
ATOM 1355 C CA . MET A 1 173 ? 26.971 2.793 15.884 1.00 51.62 173 MET A CA 1
ATOM 1356 C C . MET A 1 173 ? 26.693 1.830 14.711 1.00 51.62 173 MET A C 1
ATOM 1358 O O . MET A 1 173 ? 26.677 0.621 14.915 1.00 51.62 173 MET A O 1
ATOM 1362 N N . GLU A 1 174 ? 26.531 2.321 13.475 1.00 47.06 174 GLU A N 1
ATOM 1363 C CA . GLU A 1 174 ? 26.372 1.473 12.274 1.00 47.06 174 GLU A CA 1
ATOM 1364 C C . GLU A 1 174 ? 27.694 0.858 11.764 1.00 47.06 174 GLU A C 1
ATOM 1366 O O . GLU A 1 174 ? 27.693 0.118 10.786 1.00 47.06 174 GLU A O 1
ATOM 1371 N N . GLY A 1 175 ? 28.826 1.114 12.433 1.00 48.41 175 GLY A N 1
ATOM 1372 C CA . GLY A 1 175 ? 30.134 0.561 12.057 1.00 48.41 175 GLY A CA 1
ATOM 1373 C C . GLY A 1 175 ? 30.371 -0.911 12.426 1.00 48.41 175 GLY A C 1
ATOM 1374 O O . GLY A 1 175 ? 31.288 -1.505 11.871 1.00 48.41 175 GLY A O 1
ATOM 1375 N N . ASP A 1 176 ? 29.560 -1.499 13.314 1.00 48.84 176 ASP A N 1
ATOM 1376 C CA . ASP A 1 176 ? 29.757 -2.872 13.830 1.00 48.84 176 ASP A CA 1
ATOM 1377 C C . ASP A 1 176 ? 28.706 -3.887 13.335 1.00 48.84 176 ASP A C 1
ATOM 1379 O O . ASP A 1 176 ? 28.795 -5.074 13.644 1.00 48.84 176 ASP A O 1
ATOM 1383 N N . LEU A 1 177 ? 27.705 -3.465 12.550 1.00 48.31 177 LEU A N 1
ATOM 1384 C CA . LEU A 1 177 ? 26.667 -4.382 12.045 1.00 48.31 177 LEU A CA 1
ATOM 1385 C C . LEU A 1 177 ? 27.057 -5.070 10.722 1.00 48.31 177 LEU A C 1
ATOM 1387 O O . LEU A 1 177 ? 26.524 -6.130 10.395 1.00 48.31 177 LEU A O 1
ATOM 1391 N N . ASP A 1 178 ? 28.001 -4.487 9.979 1.00 50.16 178 ASP A N 1
ATOM 1392 C CA . ASP A 1 178 ? 28.480 -5.004 8.687 1.00 50.16 178 ASP A CA 1
ATOM 1393 C C . ASP A 1 178 ? 29.466 -6.183 8.845 1.00 50.16 178 ASP A C 1
ATOM 1395 O O . ASP A 1 178 ? 29.687 -6.942 7.898 1.00 50.16 178 ASP A O 1
ATOM 1399 N N . ASP A 1 179 ? 30.034 -6.364 10.044 1.00 49.66 179 ASP A N 1
ATOM 1400 C CA . ASP A 1 179 ? 30.920 -7.493 10.375 1.00 49.66 179 ASP A CA 1
ATOM 1401 C C . ASP A 1 179 ? 30.137 -8.706 10.916 1.00 49.66 179 ASP A C 1
ATOM 1403 O O . ASP A 1 179 ? 30.590 -9.840 10.800 1.00 49.66 179 ASP A O 1
ATOM 1407 N N . LEU A 1 180 ? 28.906 -8.502 11.409 1.00 48.56 180 LEU A N 1
ATOM 1408 C CA . LEU A 1 180 ? 28.030 -9.587 11.876 1.00 48.56 180 LEU A CA 1
ATOM 1409 C C . LEU A 1 180 ? 27.244 -10.263 10.734 1.00 48.56 180 LEU A C 1
ATOM 1411 O O . LEU A 1 180 ? 26.765 -11.381 10.886 1.00 48.56 180 LEU A O 1
ATOM 1415 N N . LEU A 1 181 ? 27.109 -9.605 9.576 1.00 52.09 181 LEU A N 1
ATOM 1416 C CA . LEU A 1 181 ? 26.400 -10.143 8.403 1.00 52.09 181 LEU A CA 1
ATOM 1417 C C . LEU A 1 181 ? 27.311 -10.880 7.407 1.00 52.09 181 LEU A C 1
ATOM 1419 O O . LEU A 1 181 ? 26.824 -11.384 6.394 1.00 52.09 181 LEU A O 1
ATOM 1423 N N . LYS A 1 182 ? 28.620 -10.962 7.677 1.00 54.41 182 LYS A N 1
ATOM 1424 C CA . LYS A 1 182 ? 29.583 -11.661 6.812 1.00 54.41 182 LYS A CA 1
ATOM 1425 C C . LYS A 1 182 ? 29.897 -13.098 7.220 1.00 54.41 182 LYS A C 1
ATOM 1427 O O . LYS A 1 182 ? 30.467 -13.805 6.395 1.00 54.41 182 LYS A O 1
ATOM 1432 N N . GLU A 1 183 ? 29.518 -13.549 8.416 1.00 49.84 183 GLU A N 1
ATOM 1433 C CA . GLU A 1 183 ? 29.882 -14.898 8.887 1.00 49.84 183 GLU A CA 1
ATOM 1434 C C . GLU A 1 183 ? 28.828 -15.997 8.645 1.00 49.84 183 GLU A C 1
ATOM 1436 O O . GLU A 1 183 ? 29.173 -17.167 8.764 1.00 49.84 183 GLU A O 1
ATOM 1441 N N . ASP A 1 184 ? 27.605 -15.681 8.192 1.00 47.25 184 ASP A N 1
ATOM 1442 C CA . ASP A 1 184 ? 26.541 -16.691 7.969 1.00 47.25 184 ASP A CA 1
ATOM 1443 C C . ASP A 1 184 ? 26.117 -16.875 6.492 1.00 47.25 184 ASP A C 1
ATOM 1445 O O . ASP A 1 184 ? 25.101 -17.506 6.191 1.00 47.25 184 ASP A O 1
ATOM 1449 N N . ALA A 1 185 ? 26.884 -16.335 5.537 1.00 48.84 185 ALA A N 1
ATOM 1450 C CA . ALA A 1 185 ? 26.566 -16.424 4.104 1.00 48.84 185 ALA A CA 1
ATOM 1451 C C . ALA A 1 185 ? 27.192 -17.630 3.378 1.00 48.84 185 ALA A C 1
ATOM 1453 O O . ALA A 1 185 ? 26.919 -17.829 2.193 1.00 48.84 185 ALA A O 1
ATOM 1454 N N . ASP A 1 186 ? 27.971 -18.457 4.075 1.00 51.34 186 ASP A N 1
ATOM 1455 C CA . ASP A 1 186 ? 28.579 -19.651 3.501 1.00 51.34 186 ASP A CA 1
ATOM 1456 C C . ASP A 1 186 ? 28.003 -20.911 4.170 1.00 51.34 186 ASP A C 1
ATOM 1458 O O . ASP A 1 186 ? 28.271 -21.194 5.334 1.00 51.34 186 ASP A O 1
ATOM 1462 N N . ASN A 1 187 ? 27.283 -21.714 3.370 1.00 52.38 187 ASN A N 1
ATOM 1463 C CA . ASN A 1 187 ? 27.132 -23.173 3.525 1.00 52.38 187 ASN A CA 1
ATOM 1464 C C . ASN A 1 187 ? 25.875 -23.765 4.219 1.00 52.38 187 ASN A C 1
ATOM 1466 O O . ASN A 1 187 ? 26.022 -24.579 5.131 1.00 52.38 187 ASN A O 1
ATOM 1470 N N . ALA A 1 188 ? 24.644 -23.480 3.748 1.00 52.53 188 ALA A N 1
ATOM 1471 C CA . ALA A 1 188 ? 23.483 -24.313 4.148 1.00 52.53 188 ALA A CA 1
ATOM 1472 C C . ALA A 1 188 ? 22.238 -24.394 3.223 1.00 52.53 188 ALA A C 1
ATOM 1474 O O . ALA A 1 188 ? 21.256 -25.002 3.638 1.00 52.53 188 ALA A O 1
ATOM 1475 N N . GLY A 1 189 ? 22.199 -23.819 2.008 1.00 53.19 189 GLY A N 1
ATOM 1476 C CA . GLY A 1 189 ? 20.911 -23.695 1.280 1.00 53.19 189 GLY A CA 1
ATOM 1477 C C . GLY A 1 189 ? 20.852 -24.056 -0.207 1.00 53.19 189 GLY A C 1
ATOM 1478 O O . GLY A 1 189 ? 19.753 -24.155 -0.746 1.00 53.19 189 GLY A O 1
ATOM 1479 N N . MET A 1 190 ? 21.984 -24.231 -0.895 1.00 56.16 190 MET A N 1
ATOM 1480 C CA . MET A 1 190 ? 21.984 -24.432 -2.358 1.00 56.16 190 MET A CA 1
ATOM 1481 C C . MET A 1 190 ? 22.054 -25.902 -2.790 1.00 56.16 190 MET A C 1
ATOM 1483 O O . MET A 1 190 ? 21.490 -26.247 -3.827 1.00 56.16 190 MET A O 1
ATOM 1487 N N . 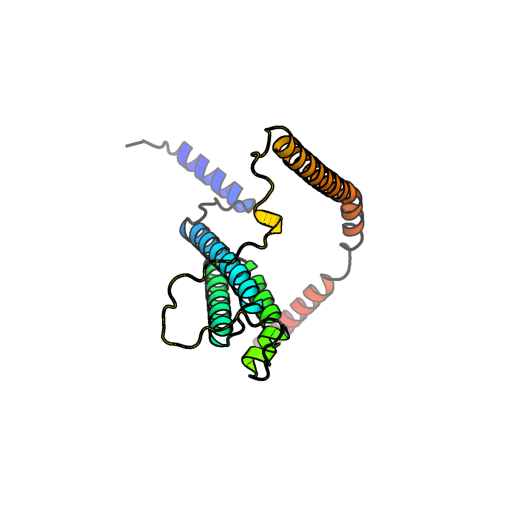ASP A 1 191 ? 22.669 -26.778 -1.993 1.00 59.94 191 ASP A N 1
ATOM 1488 C CA . ASP A 1 191 ? 22.832 -28.191 -2.369 1.00 59.94 191 ASP A CA 1
ATOM 1489 C C . ASP A 1 191 ? 21.508 -28.975 -2.316 1.00 59.94 191 ASP A C 1
ATOM 1491 O O . ASP A 1 191 ? 21.261 -29.838 -3.161 1.00 59.94 191 ASP A O 1
ATOM 1495 N N . ASP A 1 192 ? 20.613 -28.625 -1.386 1.00 61.66 192 ASP A N 1
ATOM 1496 C CA . ASP A 1 192 ? 19.284 -29.244 -1.278 1.00 61.66 192 ASP A CA 1
ATOM 1497 C C . ASP A 1 192 ? 18.367 -28.851 -2.445 1.00 61.66 192 ASP A C 1
ATOM 1499 O O . ASP A 1 192 ? 17.600 -29.676 -2.948 1.00 61.66 192 ASP A O 1
ATOM 1503 N N . LEU A 1 193 ? 18.478 -27.613 -2.941 1.00 64.44 193 LEU A N 1
ATOM 1504 C CA . LEU A 1 193 ? 17.678 -27.152 -4.076 1.00 64.44 193 LEU A CA 1
ATOM 1505 C C . LEU A 1 193 ? 18.095 -27.862 -5.374 1.00 64.44 193 LEU A C 1
ATOM 1507 O O . LEU A 1 193 ? 17.242 -28.259 -6.169 1.00 64.44 193 LEU A O 1
ATOM 1511 N N . ASP A 1 194 ? 19.399 -28.073 -5.567 1.00 72.69 194 ASP A N 1
ATOM 1512 C CA . ASP A 1 194 ? 19.945 -28.757 -6.743 1.00 72.69 194 ASP A CA 1
ATOM 1513 C C . ASP A 1 194 ? 19.645 -30.271 -6.719 1.00 72.69 194 ASP A C 1
ATOM 1515 O O . ASP A 1 194 ? 19.408 -30.892 -7.761 1.00 72.69 194 ASP A O 1
ATOM 1519 N N . ALA A 1 195 ? 19.563 -30.871 -5.524 1.00 77.56 195 ALA A N 1
ATOM 1520 C CA . ALA A 1 195 ? 19.099 -32.246 -5.339 1.00 77.56 195 ALA A CA 1
ATOM 1521 C C . ALA A 1 195 ? 17.592 -32.401 -5.622 1.00 77.56 195 ALA A C 1
ATOM 1523 O O . ALA A 1 195 ? 17.185 -33.366 -6.281 1.00 77.56 195 ALA A O 1
ATOM 1524 N N . MET A 1 196 ? 16.759 -31.444 -5.193 1.00 75.62 196 MET A N 1
ATOM 1525 C CA . MET A 1 196 ? 15.322 -31.446 -5.500 1.00 75.62 196 MET A CA 1
ATOM 1526 C C . MET A 1 196 ? 15.057 -31.271 -7.002 1.00 75.62 196 MET A C 1
ATOM 1528 O O . MET A 1 196 ? 14.232 -31.998 -7.558 1.00 75.62 196 MET A O 1
ATOM 1532 N N . LEU A 1 197 ? 15.799 -30.391 -7.684 1.00 82.69 197 LEU A N 1
ATOM 1533 C CA . LEU A 1 197 ? 15.687 -30.195 -9.136 1.00 82.69 197 LEU A CA 1
ATOM 1534 C C . LEU A 1 197 ? 16.064 -31.452 -9.930 1.00 82.69 197 LEU A C 1
ATOM 1536 O O . LEU A 1 197 ? 15.318 -31.872 -10.812 1.00 82.69 197 LEU A O 1
ATOM 1540 N N . LYS A 1 198 ? 17.166 -32.120 -9.570 1.00 83.94 198 LYS A N 1
ATOM 1541 C CA . LYS A 1 198 ? 17.575 -33.379 -10.221 1.00 83.94 198 LYS A CA 1
ATOM 1542 C C . LYS A 1 198 ? 16.575 -34.513 -10.012 1.00 83.94 198 LYS A C 1
ATOM 1544 O O . LYS A 1 198 ? 16.439 -35.377 -10.878 1.00 83.94 198 LYS A O 1
ATOM 1549 N N . THR A 1 199 ? 15.888 -34.527 -8.873 1.00 84.38 199 THR A N 1
ATOM 1550 C CA . THR A 1 199 ? 14.862 -35.536 -8.583 1.00 84.38 199 THR A CA 1
ATOM 1551 C C . THR A 1 199 ? 13.614 -35.298 -9.436 1.00 84.38 199 THR A C 1
ATOM 1553 O O . THR A 1 199 ? 13.111 -36.242 -10.043 1.00 84.38 199 THR A O 1
ATOM 1556 N N . ALA A 1 200 ? 13.184 -34.041 -9.582 1.00 81.69 200 ALA A N 1
ATOM 1557 C CA . ALA A 1 200 ? 12.062 -33.670 -10.444 1.00 81.69 200 ALA A CA 1
ATOM 1558 C C . ALA A 1 200 ? 12.332 -33.971 -11.931 1.00 81.69 200 ALA A C 1
ATOM 1560 O O . ALA A 1 200 ? 11.470 -34.527 -12.613 1.00 81.69 200 ALA A O 1
ATOM 1561 N N . ASP A 1 201 ? 13.542 -33.686 -12.423 1.00 87.06 201 ASP A N 1
ATOM 1562 C CA . ASP A 1 201 ? 13.930 -34.002 -13.805 1.00 87.06 201 ASP A CA 1
ATOM 1563 C C . ASP A 1 201 ? 13.928 -35.513 -14.075 1.00 87.06 201 ASP A C 1
ATOM 1565 O O . ASP A 1 201 ? 13.564 -35.961 -15.165 1.00 87.06 201 ASP A O 1
ATOM 1569 N N . LYS A 1 202 ? 14.299 -36.319 -13.073 1.00 85.44 202 LYS A N 1
ATOM 1570 C CA . LYS A 1 202 ? 14.293 -37.779 -13.184 1.00 85.44 202 LYS A CA 1
ATOM 1571 C C . LYS A 1 202 ? 12.875 -38.350 -13.228 1.00 85.44 202 LYS A C 1
ATOM 1573 O O . LYS A 1 202 ? 12.602 -39.204 -14.067 1.00 85.44 202 LYS A O 1
ATOM 1578 N N . GLU A 1 203 ? 11.974 -37.866 -12.376 1.00 83.56 203 GLU A N 1
ATOM 1579 C CA . GLU A 1 203 ? 10.566 -38.290 -12.392 1.00 83.56 203 GLU A CA 1
ATOM 1580 C C . GLU A 1 203 ? 9.865 -37.898 -13.698 1.00 83.56 203 GLU A C 1
ATOM 1582 O O . GLU A 1 203 ? 9.095 -38.685 -14.250 1.00 83.56 203 GLU A O 1
ATOM 1587 N N . LEU A 1 204 ? 10.172 -36.716 -14.239 1.00 84.94 204 LEU A N 1
ATOM 1588 C CA . LEU A 1 204 ? 9.651 -36.280 -15.533 1.00 84.94 204 LEU A CA 1
ATOM 1589 C C . LEU A 1 204 ? 10.160 -37.165 -16.681 1.00 84.94 204 LEU A C 1
ATOM 1591 O O . LEU A 1 204 ? 9.393 -37.508 -17.582 1.00 84.94 204 LEU A O 1
ATOM 1595 N N . ALA A 1 205 ? 11.439 -37.547 -16.654 1.00 88.12 205 ALA A N 1
ATOM 1596 C CA . ALA A 1 205 ? 12.022 -38.424 -17.665 1.00 88.12 205 ALA A CA 1
ATOM 1597 C C . ALA A 1 205 ? 11.388 -39.826 -17.655 1.00 88.12 205 ALA A C 1
ATOM 1599 O O . ALA A 1 205 ? 11.084 -40.350 -18.726 1.00 88.12 205 ALA A O 1
ATOM 1600 N N . ASP A 1 206 ? 11.122 -40.397 -16.476 1.00 84.69 206 ASP A N 1
ATOM 1601 C CA . ASP A 1 206 ? 10.439 -41.694 -16.350 1.00 84.69 206 ASP A CA 1
ATOM 1602 C C . ASP A 1 206 ? 8.977 -41.622 -16.834 1.00 84.69 206 ASP A C 1
ATOM 1604 O O . ASP A 1 206 ? 8.492 -42.555 -17.474 1.00 84.69 206 ASP A O 1
ATOM 1608 N N . LEU A 1 207 ? 8.289 -40.494 -16.619 1.00 75.19 207 LEU A N 1
ATOM 1609 C CA . LEU A 1 207 ? 6.932 -40.251 -17.133 1.00 75.19 207 LEU A CA 1
ATOM 1610 C C . LEU A 1 207 ? 6.874 -40.102 -18.657 1.00 75.19 207 LEU A C 1
ATOM 1612 O O . LEU A 1 207 ? 5.872 -40.468 -19.263 1.00 75.19 207 LEU A O 1
ATOM 1616 N N . MET A 1 208 ? 7.925 -39.561 -19.279 1.00 79.25 208 MET A N 1
ATOM 1617 C CA . MET A 1 208 ? 8.016 -39.456 -20.740 1.00 79.25 208 MET A CA 1
ATOM 1618 C C . MET A 1 208 ? 8.526 -40.737 -21.412 1.00 79.25 208 MET A C 1
ATOM 1620 O O . MET A 1 208 ? 8.389 -40.877 -22.628 1.00 79.25 208 MET A O 1
ATOM 1624 N N . ALA A 1 209 ? 9.141 -41.645 -20.651 1.00 75.56 209 ALA A N 1
ATOM 1625 C CA . ALA A 1 209 ? 9.623 -42.934 -21.141 1.00 75.56 209 ALA A CA 1
ATOM 1626 C C . ALA A 1 209 ? 8.599 -44.080 -20.997 1.00 75.56 209 ALA A C 1
ATOM 1628 O O . ALA A 1 209 ? 8.816 -45.141 -21.589 1.00 75.56 209 ALA A O 1
ATOM 1629 N N . SER A 1 210 ? 7.516 -43.882 -20.232 1.00 56.19 210 SER A N 1
ATOM 1630 C CA . SER A 1 210 ? 6.370 -44.805 -20.126 1.00 56.19 210 SER A CA 1
ATOM 1631 C C . SER A 1 210 ? 5.275 -44.512 -21.149 1.00 56.19 210 SER A C 1
ATOM 1633 O O . SER A 1 210 ? 4.468 -45.449 -21.357 1.00 56.19 210 SER A O 1
#

Radius of gyration: 31.49 Å; chains: 1; bounding box: 62×91×80 Å

pLDDT: mean 73.67, std 17.82, range [39.47, 96.81]

Secondary structure (DSSP, 8-state):
-----HHHHHHHHHHHHHHHHTT-------HHHHHHHHHHHHHHHHHHHHHHHHTTS--HHHHHHHHHHHHHHHHHHHHTT-THHHHHHHHHHHHHTSHHHHHHHTT-----TTS------SS-----------GGGSS--S---TTTHHHHHHHHHHHHHHHHHHHHHHHTTTTSSTTTSSSSSSSSSSHHHHHHHHHHHHHHHHHHH-

Foldseek 3Di:
DDPDDPVNVVVVVVVCVVCVVVVNPPPPVVVLLVVLLVVLVVLVVVLVVLLVVCVLPPAPVSLVVSVVSLVSSLVSCVVSVHPCSVVSVVVNVVSCVDPSNVCNNVVVDDPDPVRDPDDDDDDDDDPDDDPDDDPVVVPPPDDDDPPPVVVVVVVVVVVVVVVVVVVVVVVVVPPPVVVVVPPPPDDDPDVVVVVVVVVVVVVVVVVVVD